Protein AF-A0A7C3SE64-F1 (afdb_monomer)

pLDDT: mean 82.68, std 12.57, range [38.0, 97.5]

Mean predicted aligned error: 10.91 Å

Foldseek 3Di:
DDDDDPDDPPPDPVVVVVVVVVVVCVVAVVLVVLVVLLVQLDPDDPDPPDDPVVVVVVVVVVVCCVVCVVVVVVVVVVVVVVSVVSNLSSQLSVLLNLQVVVCVVVVHDDDSVNSNVLSVVLSVVLVVLVVVLVVVLVVLCVVLVVVLVVCVVVVNPVVSVVSNVVSVVVSVVVVVVSVVVSVVVSSVSRD

Solvent-accessible surface area (backbone atoms only — not comparable to full-atom values): 10552 Å² total; per-residue (Å²): 134,88,80,80,79,77,81,74,78,79,73,77,60,60,68,58,53,52,52,51,52,52,48,52,42,68,75,36,63,63,46,52,54,22,51,50,34,29,53,64,36,50,85,73,87,79,80,81,78,88,56,90,68,50,70,67,54,47,54,57,51,48,53,48,44,72,75,35,48,68,59,52,51,52,51,52,50,51,53,48,52,50,49,53,52,34,33,54,45,9,49,25,13,46,42,16,39,56,43,43,52,58,35,52,75,65,76,40,90,79,50,68,67,57,22,48,55,51,4,60,70,43,34,62,59,53,50,51,51,54,50,51,52,49,51,51,52,49,50,52,52,51,63,54,42,47,62,26,52,54,30,43,77,72,68,39,54,70,61,17,51,54,49,42,53,51,38,49,67,53,46,54,61,52,51,51,52,50,51,52,49,51,57,54,50,54,52,67,74,60,1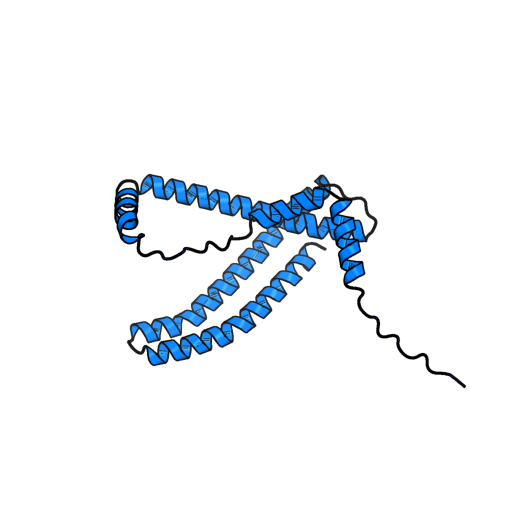10

Structure (mmCIF, N/CA/C/O backbone):
data_AF-A0A7C3SE64-F1
#
_entry.id   AF-A0A7C3SE64-F1
#
loop_
_atom_site.group_PDB
_atom_site.id
_atom_site.type_symbol
_atom_site.label_atom_id
_atom_site.label_alt_id
_atom_site.label_comp_id
_atom_site.label_asym_id
_atom_site.label_entity_id
_atom_site.label_seq_id
_atom_site.pdbx_PDB_ins_code
_atom_site.Cartn_x
_atom_site.Cartn_y
_atom_site.Cartn_z
_atom_site.occupancy
_atom_site.B_iso_or_equiv
_atom_site.auth_seq_id
_atom_site.auth_comp_id
_atom_site.auth_asym_id
_atom_site.auth_atom_id
_atom_site.pdbx_PDB_model_num
ATOM 1 N N . MET A 1 1 ? -61.628 4.085 5.005 1.00 38.00 1 MET A N 1
ATOM 2 C CA . MET A 1 1 ? -60.863 3.600 3.836 1.00 38.00 1 MET A CA 1
ATOM 3 C C . MET A 1 1 ? -59.482 4.222 3.916 1.00 38.00 1 MET A C 1
ATOM 5 O O . MET A 1 1 ? -59.392 5.395 4.241 1.00 38.00 1 MET A O 1
ATOM 9 N N . ASN A 1 2 ? -58.455 3.390 3.762 1.00 42.03 2 ASN A N 1
ATOM 10 C CA . ASN A 1 2 ? -57.056 3.658 4.095 1.00 42.03 2 ASN A CA 1
ATOM 11 C C . ASN A 1 2 ? -56.450 4.819 3.300 1.00 42.03 2 ASN A C 1
ATOM 13 O O . ASN A 1 2 ? -56.406 4.756 2.073 1.00 42.03 2 ASN A O 1
ATOM 17 N N . GLU A 1 3 ? -55.891 5.803 4.003 1.00 45.47 3 GLU A N 1
ATOM 18 C CA . GLU A 1 3 ? -54.911 6.718 3.423 1.00 45.47 3 GLU A CA 1
ATOM 19 C C . GLU A 1 3 ? -53.526 6.066 3.481 1.00 45.47 3 GLU A C 1
ATOM 21 O O . GLU A 1 3 ? -53.039 5.617 4.521 1.00 45.47 3 GLU A O 1
ATOM 26 N N . THR A 1 4 ? -52.923 5.947 2.308 1.00 58.62 4 THR A N 1
ATOM 27 C CA . THR A 1 4 ? -51.600 5.384 2.070 1.00 58.62 4 THR A CA 1
ATOM 28 C C . THR A 1 4 ? -50.527 6.314 2.629 1.00 58.62 4 THR A C 1
ATOM 30 O O . THR A 1 4 ? -50.328 7.412 2.114 1.00 58.62 4 THR A O 1
ATOM 33 N N . ASN A 1 5 ? -49.822 5.851 3.662 1.00 50.44 5 ASN A N 1
ATOM 34 C CA . ASN A 1 5 ? -48.638 6.496 4.226 1.00 50.44 5 ASN A CA 1
ATOM 35 C C . ASN A 1 5 ? -47.534 6.607 3.149 1.00 50.44 5 ASN A C 1
ATOM 37 O O . ASN A 1 5 ? -47.050 5.568 2.683 1.00 50.44 5 ASN A O 1
ATOM 41 N N . PRO A 1 6 ? -47.140 7.819 2.714 1.00 52.00 6 PRO A N 1
ATOM 42 C CA . PRO A 1 6 ? -46.098 7.980 1.715 1.00 52.00 6 PRO A CA 1
ATOM 43 C C . PRO A 1 6 ? -44.744 7.652 2.346 1.00 52.00 6 PRO A C 1
ATOM 45 O O . PRO A 1 6 ? -44.339 8.224 3.356 1.00 52.00 6 PRO A O 1
ATOM 48 N N . SER A 1 7 ? -44.031 6.708 1.734 1.00 55.34 7 SER A N 1
ATOM 49 C CA . SER A 1 7 ? -42.697 6.276 2.136 1.00 55.34 7 SER A CA 1
ATOM 50 C C . SER A 1 7 ? -41.740 7.468 2.253 1.00 55.34 7 SER A C 1
ATOM 52 O O . SER A 1 7 ? -41.262 7.998 1.247 1.00 55.34 7 SER A O 1
ATOM 54 N N . THR A 1 8 ? -41.427 7.876 3.481 1.00 55.47 8 THR A N 1
ATOM 55 C CA . THR A 1 8 ? -40.365 8.842 3.765 1.00 55.47 8 THR A CA 1
ATOM 56 C C . THR A 1 8 ? -39.048 8.281 3.242 1.00 55.47 8 THR A C 1
ATOM 58 O O . THR A 1 8 ? -38.542 7.275 3.749 1.00 55.47 8 THR A O 1
ATOM 61 N N . LYS A 1 9 ? -38.499 8.924 2.210 1.00 56.19 9 LYS A N 1
ATOM 62 C CA . LYS A 1 9 ? -37.154 8.675 1.692 1.00 56.19 9 LYS A CA 1
ATOM 63 C C . LYS A 1 9 ? -36.185 8.849 2.863 1.00 56.19 9 LYS A C 1
ATOM 65 O O . LYS A 1 9 ? -35.996 9.957 3.351 1.00 56.19 9 LYS A O 1
ATOM 70 N N . LYS A 1 10 ? -35.650 7.741 3.378 1.00 64.56 10 LYS A N 1
ATOM 71 C CA . LYS A 1 10 ? -34.721 7.737 4.512 1.00 64.56 10 LYS A CA 1
ATOM 72 C C . LYS A 1 10 ? -33.389 8.293 4.014 1.00 64.56 10 LYS A C 1
ATOM 74 O O . LYS A 1 10 ? -32.532 7.543 3.554 1.00 64.56 10 LYS A O 1
ATOM 79 N N . GLU A 1 11 ? -33.267 9.614 3.995 1.00 74.75 11 GLU A N 1
ATOM 80 C CA . GLU A 1 11 ? -32.014 10.281 3.668 1.00 74.75 11 GLU A CA 1
ATOM 81 C C . GLU A 1 11 ? -30.980 9.837 4.696 1.00 74.75 11 GLU A C 1
ATOM 83 O O . GLU A 1 11 ? -31.194 9.948 5.902 1.00 74.75 11 GLU A O 1
ATOM 88 N N . VAL A 1 12 ? -29.896 9.226 4.222 1.00 73.50 12 VAL A N 1
ATOM 89 C CA . VAL A 1 12 ? -28.809 8.791 5.095 1.00 73.50 12 VAL A CA 1
ATOM 90 C C . VAL A 1 12 ? -28.188 10.063 5.674 1.00 73.50 12 VAL A C 1
ATOM 92 O O . VAL A 1 12 ? -27.669 10.870 4.899 1.00 73.50 12 VAL A O 1
ATOM 95 N N . PRO A 1 13 ? -28.232 10.294 6.999 1.00 85.69 13 PRO A N 1
ATOM 96 C CA . PRO A 1 13 ? -27.770 11.551 7.566 1.00 85.69 13 PRO A CA 1
ATOM 97 C C . PRO A 1 13 ? -26.238 11.542 7.651 1.00 85.69 13 PRO A C 1
ATOM 99 O O . PRO A 1 13 ? -25.640 11.293 8.697 1.00 85.69 13 PRO A O 1
ATOM 102 N N . PHE A 1 14 ? -25.577 11.795 6.519 1.00 85.75 14 PHE A N 1
ATOM 103 C CA . PHE A 1 14 ? -24.117 11.742 6.393 1.00 85.75 14 PHE A CA 1
ATOM 104 C C . PHE A 1 14 ? -23.411 12.641 7.414 1.00 85.75 14 PHE A C 1
ATOM 106 O O . PHE A 1 14 ? -22.432 12.222 8.031 1.00 85.75 14 PHE A O 1
ATOM 113 N N . ILE A 1 15 ? -23.942 13.849 7.637 1.00 88.94 15 ILE A N 1
ATOM 114 C CA . ILE A 1 15 ? -23.403 14.809 8.607 1.00 88.94 15 ILE A CA 1
ATOM 115 C C . ILE A 1 15 ? -23.468 14.242 10.031 1.00 88.94 15 ILE A C 1
ATOM 117 O O . ILE A 1 15 ? -22.519 14.393 10.800 1.00 88.94 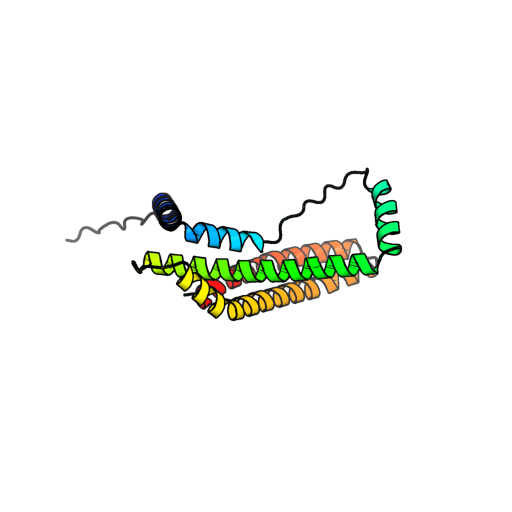15 ILE A O 1
ATOM 121 N N . GLU A 1 16 ? -24.553 13.555 10.389 1.00 87.62 16 GLU A N 1
ATOM 122 C CA . GLU A 1 16 ? -24.708 12.960 11.719 1.00 87.62 16 GLU A CA 1
ATOM 123 C C . GLU A 1 16 ? -23.751 11.788 11.925 1.00 87.62 16 GLU A C 1
ATOM 125 O O . GLU A 1 16 ? -23.137 11.676 12.987 1.00 87.62 16 GLU A O 1
ATOM 130 N N . ILE A 1 17 ? -23.561 10.954 10.899 1.00 85.19 17 ILE A N 1
ATOM 131 C CA . ILE A 1 17 ? -22.596 9.848 10.927 1.00 85.19 17 ILE A CA 1
ATOM 132 C C . ILE A 1 17 ? -21.177 10.395 11.110 1.00 85.19 17 ILE A C 1
ATOM 134 O O . ILE A 1 17 ? -20.440 9.902 11.963 1.00 85.19 17 ILE A O 1
ATOM 138 N N . LEU A 1 18 ? -20.808 11.446 10.372 1.00 86.62 18 LEU A N 1
ATOM 139 C CA . LEU A 1 18 ? -19.512 12.122 10.494 1.00 86.62 18 LEU A CA 1
ATOM 140 C C . LEU A 1 18 ? -19.311 12.728 11.884 1.00 86.62 18 LEU A C 1
ATOM 142 O O . LEU A 1 18 ? -18.274 12.504 12.510 1.00 86.62 18 LEU A O 1
ATOM 146 N N . LYS A 1 19 ? -20.311 13.449 12.398 1.00 90.12 19 LYS A N 1
ATOM 147 C CA . LYS A 1 19 ? -20.268 14.043 13.739 1.00 90.12 19 LYS A CA 1
ATOM 148 C C . LYS A 1 19 ? -20.106 12.966 14.811 1.00 90.12 19 LYS A C 1
ATOM 150 O O . LYS A 1 19 ? -19.278 13.113 15.709 1.00 90.12 19 LYS A O 1
ATOM 155 N N . ARG A 1 20 ? -20.842 11.858 14.690 1.00 85.62 20 ARG A N 1
ATOM 156 C CA . ARG A 1 20 ? -20.765 10.721 15.613 1.00 85.62 20 ARG A CA 1
ATOM 157 C C . ARG A 1 20 ? -19.416 10.009 15.527 1.00 85.62 20 ARG A C 1
ATOM 159 O O . ARG A 1 20 ? -18.832 9.710 16.563 1.00 85.62 20 ARG A O 1
ATOM 166 N N . ALA A 1 21 ? -18.889 9.790 14.324 1.00 85.31 21 ALA A N 1
ATOM 167 C CA . ALA A 1 21 ? -17.568 9.201 14.123 1.00 85.31 21 ALA A CA 1
ATOM 168 C C . ALA A 1 21 ? -16.465 10.078 14.737 1.00 85.31 21 ALA A C 1
ATOM 170 O O . ALA A 1 21 ? -15.638 9.576 15.497 1.00 85.31 21 ALA A O 1
ATOM 171 N N . GLY A 1 22 ? -16.496 11.392 14.491 1.00 87.25 22 GLY A N 1
ATOM 172 C CA . GLY A 1 22 ? -15.558 12.343 15.091 1.00 87.25 22 GLY A CA 1
ATOM 173 C C . GLY A 1 22 ? -15.634 12.353 16.618 1.00 87.25 22 GLY A C 1
ATOM 174 O O . GLY A 1 22 ? -14.607 12.284 17.292 1.00 87.25 22 GLY A O 1
ATOM 175 N N . GLN A 1 23 ? -16.848 12.335 17.173 1.00 90.00 23 GLN A N 1
ATOM 176 C CA . GLN A 1 23 ? -17.062 12.247 18.616 1.00 90.00 23 GLN A CA 1
ATOM 177 C C . GLN A 1 23 ? -16.484 10.952 19.209 1.00 90.00 23 GLN A C 1
ATOM 179 O O . GLN A 1 23 ? -15.823 11.009 20.244 1.00 90.00 23 GLN A O 1
ATOM 184 N N . ILE A 1 24 ? -16.665 9.802 18.549 1.00 85.50 24 ILE A N 1
ATOM 185 C CA . ILE A 1 24 ? -16.107 8.511 18.988 1.00 85.50 24 ILE A CA 1
ATOM 186 C C . ILE A 1 24 ? -14.576 8.560 19.040 1.00 85.50 24 ILE A C 1
ATOM 188 O O . ILE A 1 24 ? -13.988 8.115 20.031 1.00 85.50 24 ILE A O 1
ATOM 192 N N . VAL A 1 25 ? -13.929 9.116 18.009 1.00 86.56 25 VAL A N 1
ATOM 193 C CA . VAL A 1 25 ? -12.462 9.250 17.958 1.00 86.56 25 VAL A CA 1
ATOM 194 C C . VAL A 1 25 ? -11.965 10.183 19.063 1.00 86.56 25 VAL A C 1
ATOM 196 O O . VAL A 1 25 ? -10.992 9.860 19.741 1.00 86.56 25 VAL A O 1
ATOM 199 N N . TRP A 1 26 ? -12.646 11.309 19.295 1.00 86.00 26 TRP A N 1
ATOM 200 C CA . TRP A 1 26 ? -12.237 12.285 20.313 1.00 86.00 26 TRP A CA 1
ATOM 201 C C . TRP A 1 26 ? -12.443 11.773 21.739 1.00 86.00 26 TRP A C 1
ATOM 203 O O . TRP A 1 26 ? -11.613 12.030 22.611 1.00 86.00 26 TRP A O 1
ATOM 213 N N . GLN A 1 27 ? -13.511 11.010 21.979 1.00 88.38 27 GLN A N 1
ATOM 214 C CA . GLN A 1 27 ? -13.749 10.354 23.265 1.00 88.38 27 GLN A CA 1
ATOM 215 C C . GLN A 1 27 ? -12.723 9.243 23.541 1.00 88.38 27 GLN A C 1
ATOM 217 O O . GLN A 1 27 ? -12.329 9.039 24.687 1.00 88.38 27 GLN A O 1
ATOM 222 N N . ASN A 1 28 ? -12.239 8.556 22.501 1.00 84.69 28 ASN A N 1
ATOM 223 C CA . ASN A 1 28 ? -11.323 7.423 22.613 1.00 84.69 28 ASN A CA 1
ATOM 224 C C . ASN A 1 28 ? -9.954 7.750 21.999 1.00 84.69 28 ASN A C 1
ATOM 226 O O . ASN A 1 28 ? -9.609 7.258 20.925 1.00 84.69 28 ASN A O 1
ATOM 230 N N . LYS A 1 29 ? -9.132 8.534 22.715 1.00 85.62 29 LYS A N 1
ATOM 231 C CA . LYS A 1 29 ? -7.805 9.011 22.254 1.00 85.62 29 LYS A CA 1
ATOM 232 C C . LYS A 1 29 ? -6.871 7.908 21.731 1.00 85.62 29 LYS A C 1
ATOM 234 O O . LYS A 1 29 ? -6.003 8.174 20.906 1.00 85.62 29 LYS A O 1
ATOM 239 N N . PHE A 1 30 ? -7.032 6.664 22.184 1.00 83.94 30 PHE A N 1
ATOM 240 C CA . PHE A 1 30 ? -6.238 5.533 21.697 1.00 83.94 30 PHE A CA 1
ATOM 241 C C . PHE A 1 30 ? -6.552 5.145 20.235 1.00 83.94 30 PHE A C 1
ATOM 243 O O . PHE A 1 30 ? -5.696 4.562 19.572 1.00 83.94 30 PHE A O 1
ATOM 250 N N . LEU A 1 31 ? -7.732 5.489 19.700 1.00 83.12 31 LEU A N 1
ATOM 251 C CA . LEU A 1 31 ? -8.075 5.281 18.286 1.00 83.12 31 LEU A CA 1
ATOM 252 C C . LEU A 1 31 ? -7.190 6.120 17.361 1.00 83.12 31 LEU A C 1
ATOM 254 O O . LEU A 1 31 ? -6.824 5.657 16.284 1.00 83.12 31 LEU A O 1
ATOM 258 N N . VAL A 1 32 ? -6.789 7.316 17.805 1.00 85.75 32 VAL A N 1
ATOM 259 C CA . VAL A 1 32 ? -5.860 8.183 17.065 1.00 85.75 32 VAL A CA 1
ATOM 260 C C . VAL A 1 32 ? -4.500 7.503 16.907 1.00 85.75 32 VAL A C 1
ATOM 262 O O . VAL A 1 32 ? -3.936 7.513 15.817 1.00 85.75 32 VAL A O 1
ATOM 265 N N . TRP A 1 33 ? -4.007 6.828 17.951 1.00 83.44 33 TRP A N 1
ATOM 266 C CA . TRP A 1 33 ? -2.768 6.049 17.875 1.00 83.44 33 TRP A CA 1
ATOM 267 C C . TRP A 1 33 ? -2.873 4.879 16.897 1.00 83.44 33 TRP A C 1
ATOM 269 O O . TRP A 1 33 ? -1.940 4.641 16.136 1.00 83.44 33 TRP A O 1
ATOM 279 N N . PHE A 1 34 ? -4.007 4.174 16.860 1.00 83.31 34 PHE A N 1
ATOM 280 C CA . PHE A 1 34 ? -4.215 3.124 15.860 1.00 83.31 34 PHE A CA 1
ATOM 281 C C . PHE A 1 34 ? -4.298 3.674 14.432 1.00 83.31 34 PHE A C 1
ATOM 283 O O . PHE A 1 34 ? -3.760 3.050 13.520 1.00 83.31 34 PHE A O 1
ATOM 290 N N . GLY A 1 35 ? -4.901 4.851 14.239 1.00 83.38 35 GLY A N 1
ATOM 291 C CA . GLY A 1 35 ? -4.908 5.547 12.951 1.00 83.38 35 GLY A CA 1
ATOM 292 C C . GLY A 1 35 ? -3.503 5.961 12.508 1.00 83.38 35 GLY A C 1
ATOM 293 O O . GLY A 1 35 ? -3.128 5.744 11.359 1.00 83.38 35 GLY A O 1
ATOM 294 N N . PHE A 1 36 ? -2.688 6.472 13.433 1.00 85.50 36 PHE A N 1
ATOM 295 C CA . PHE A 1 36 ? -1.287 6.793 13.165 1.00 85.50 36 PHE A CA 1
ATOM 296 C C . PHE A 1 36 ? -0.477 5.547 12.785 1.00 85.50 36 PHE A C 1
ATOM 298 O O . PHE A 1 36 ? 0.206 5.546 11.766 1.00 85.50 36 PHE A O 1
ATOM 305 N N . LEU A 1 37 ? -0.611 4.454 13.544 1.00 83.19 37 LEU A N 1
ATOM 306 C CA . LEU A 1 37 ? 0.042 3.179 13.230 1.00 83.19 37 LEU A CA 1
ATOM 307 C C . LEU A 1 37 ? -0.369 2.652 11.851 1.00 83.19 37 LEU A C 1
ATOM 309 O O . LEU A 1 37 ? 0.484 2.199 11.093 1.00 83.19 37 LEU A O 1
ATOM 313 N N . MET A 1 38 ? -1.656 2.753 11.505 1.00 81.50 38 MET A N 1
ATOM 314 C CA . MET A 1 38 ? -2.158 2.400 10.178 1.00 81.50 38 MET A CA 1
ATOM 315 C C . MET A 1 38 ? -1.485 3.240 9.081 1.00 81.50 38 MET A C 1
ATOM 317 O O . MET A 1 38 ? -1.072 2.685 8.062 1.00 81.50 38 MET A O 1
ATOM 321 N N . ALA A 1 39 ? -1.321 4.546 9.296 1.00 83.88 39 ALA A N 1
ATOM 322 C CA . ALA A 1 39 ? -0.706 5.445 8.322 1.00 83.88 39 ALA A CA 1
ATOM 323 C C . ALA A 1 39 ? 0.784 5.146 8.071 1.00 83.88 39 ALA A C 1
ATOM 325 O O . ALA A 1 39 ? 1.241 5.281 6.940 1.00 83.88 39 ALA A O 1
ATOM 326 N N . LEU A 1 40 ? 1.531 4.683 9.082 1.00 81.31 40 LEU A N 1
ATOM 327 C CA . LEU A 1 40 ? 2.972 4.402 8.964 1.00 81.31 40 LEU A CA 1
ATOM 328 C C . LEU A 1 40 ? 3.324 3.276 7.984 1.00 81.31 40 LEU A C 1
ATOM 330 O O . LEU A 1 40 ? 4.426 3.261 7.445 1.00 81.31 40 LEU A O 1
ATOM 334 N N . GLY A 1 41 ? 2.419 2.322 7.772 1.00 70.00 41 GLY A N 1
ATOM 335 C CA . GLY A 1 41 ? 2.620 1.240 6.802 1.00 70.00 41 GLY A CA 1
ATOM 336 C C . GLY A 1 41 ? 2.054 1.543 5.418 1.00 70.00 41 GLY A C 1
ATOM 337 O O . GLY A 1 41 ? 2.102 0.671 4.554 1.00 70.00 41 GLY A O 1
ATOM 338 N N . SER A 1 42 ? 1.498 2.741 5.200 1.00 73.31 42 SER A N 1
ATOM 339 C CA . SER A 1 42 ? 1.061 3.154 3.870 1.00 73.31 42 SER A CA 1
ATOM 340 C C . SER A 1 42 ? 2.292 3.501 3.032 1.00 73.31 42 SER A C 1
ATOM 342 O O . SER A 1 42 ? 3.069 4.366 3.443 1.00 73.31 42 SER A O 1
ATOM 344 N N . PRO A 1 43 ? 2.482 2.885 1.854 1.00 60.34 43 PRO A N 1
ATOM 345 C CA . PRO A 1 43 ? 3.546 3.290 0.952 1.00 60.34 43 PRO A CA 1
ATOM 346 C C . PRO A 1 43 ? 3.291 4.740 0.527 1.00 60.34 43 PRO A C 1
ATOM 348 O O . PRO A 1 43 ? 2.303 5.045 -0.139 1.00 60.34 43 PRO A O 1
ATOM 351 N N . GLY A 1 44 ? 4.141 5.655 0.996 1.00 56.78 44 GLY A N 1
ATOM 352 C CA . GLY A 1 44 ? 4.081 7.062 0.625 1.00 56.78 44 GLY A CA 1
ATOM 353 C C . GLY A 1 44 ? 4.335 7.227 -0.872 1.00 56.78 44 GLY A C 1
ATOM 354 O O . GLY A 1 44 ? 5.213 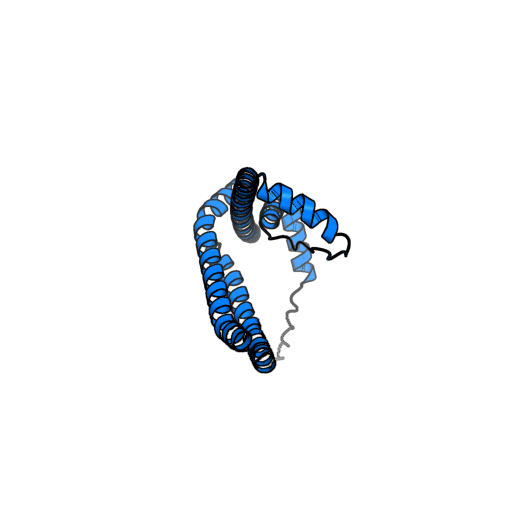6.578 -1.439 1.00 56.78 44 GLY A O 1
ATOM 355 N N . SER A 1 45 ? 3.567 8.100 -1.522 1.00 47.16 45 SER A N 1
ATOM 356 C CA . SER A 1 45 ? 3.820 8.490 -2.909 1.00 47.16 45 SER A CA 1
ATOM 357 C C . SER A 1 45 ? 5.067 9.375 -2.959 1.00 47.16 45 SER A C 1
ATOM 359 O O . SER A 1 45 ? 4.976 10.590 -2.783 1.00 47.16 45 SER A O 1
ATOM 361 N N . PHE A 1 46 ? 6.236 8.779 -3.188 1.00 51.59 46 PHE A N 1
ATOM 362 C CA . PHE A 1 46 ? 7.467 9.527 -3.429 1.00 51.59 46 PHE A CA 1
ATOM 363 C C . PHE A 1 46 ? 7.432 10.110 -4.840 1.00 51.59 46 PHE A C 1
ATOM 365 O O . PHE A 1 46 ? 7.631 9.408 -5.829 1.00 51.59 46 PHE A O 1
ATOM 372 N N . ASN A 1 47 ? 7.142 11.404 -4.932 1.00 51.16 47 ASN A N 1
ATOM 373 C CA . ASN A 1 47 ? 7.191 12.118 -6.196 1.00 51.16 47 ASN A CA 1
ATOM 374 C C . ASN A 1 47 ? 8.654 12.484 -6.484 1.00 51.16 47 ASN A C 1
ATOM 376 O O . ASN A 1 47 ? 9.191 13.430 -5.907 1.00 51.16 47 ASN A O 1
ATOM 380 N N . VAL A 1 48 ? 9.325 11.684 -7.314 1.00 53.06 48 VAL A N 1
ATOM 381 C CA . VAL A 1 48 ? 10.694 11.968 -7.761 1.00 53.06 48 VAL A CA 1
ATOM 382 C C . VAL A 1 48 ? 10.610 13.046 -8.838 1.00 53.06 48 VAL A C 1
ATOM 384 O O . VAL A 1 48 ? 10.299 12.773 -9.997 1.00 53.06 48 VAL A O 1
ATOM 387 N N . SER A 1 49 ? 10.831 14.295 -8.426 1.00 52.56 49 SER A N 1
ATOM 388 C CA . SER A 1 49 ? 10.884 15.441 -9.332 1.00 52.56 49 SER A CA 1
ATOM 389 C C . SER A 1 49 ? 12.115 15.333 -10.230 1.00 52.56 49 SER A C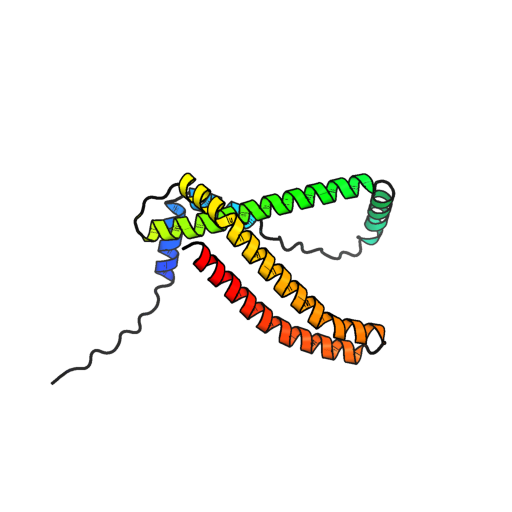 1
ATOM 391 O O . SER A 1 49 ? 13.251 15.356 -9.758 1.00 52.56 49 SER A O 1
ATOM 393 N N . ASN A 1 50 ? 11.882 15.203 -11.533 1.00 53.03 50 ASN A N 1
ATOM 394 C CA . ASN A 1 50 ? 12.925 14.976 -12.524 1.00 53.03 50 ASN A CA 1
ATOM 395 C C . ASN A 1 50 ? 13.560 16.318 -12.947 1.00 53.03 50 ASN A C 1
ATOM 397 O O . ASN A 1 50 ? 13.267 16.851 -14.019 1.00 53.03 50 ASN A O 1
ATOM 401 N N . ASN A 1 51 ? 14.397 16.900 -12.083 1.00 66.88 51 ASN A N 1
ATOM 402 C CA . ASN A 1 51 ? 15.170 18.102 -12.409 1.00 66.88 51 ASN A CA 1
ATOM 403 C C . ASN A 1 51 ? 16.442 17.741 -13.193 1.00 66.88 51 ASN A C 1
ATOM 405 O O . ASN A 1 51 ? 17.142 16.783 -12.879 1.00 66.88 51 ASN A O 1
ATOM 409 N N . LYS A 1 52 ? 16.786 18.551 -14.202 1.00 59.31 52 LYS A N 1
ATOM 410 C CA . LYS A 1 52 ? 17.939 18.344 -15.109 1.00 59.31 52 LYS A CA 1
ATOM 411 C C . LYS A 1 52 ? 19.320 18.406 -14.425 1.00 59.31 52 LYS A C 1
ATOM 413 O O . LYS A 1 52 ? 20.331 18.146 -15.069 1.00 59.31 52 LYS A O 1
ATOM 418 N N . GLU A 1 53 ? 19.363 18.721 -13.135 1.00 58.81 53 GLU A N 1
ATOM 419 C CA . GLU A 1 53 ? 20.572 18.796 -12.304 1.00 58.81 53 GLU A CA 1
ATOM 420 C C . GLU A 1 53 ? 21.057 17.412 -11.816 1.00 58.81 53 GLU A C 1
ATOM 422 O O . GLU A 1 53 ? 22.207 17.247 -11.413 1.00 58.81 53 GLU A O 1
ATOM 427 N N . TRP A 1 54 ? 20.222 16.376 -11.972 1.00 57.53 54 TRP A N 1
ATOM 428 C CA . TRP A 1 54 ? 20.479 15.003 -11.517 1.00 57.53 54 TRP A CA 1
ATOM 429 C C . TRP A 1 54 ? 21.634 14.288 -12.239 1.00 57.53 54 TRP A C 1
ATOM 431 O O . TRP A 1 54 ? 22.171 13.301 -11.742 1.00 57.53 54 TRP A O 1
ATOM 441 N N . ASN A 1 55 ? 22.067 14.781 -13.403 1.00 63.12 55 ASN A N 1
ATOM 442 C CA . ASN A 1 55 ? 23.147 14.146 -14.166 1.00 63.12 55 ASN A CA 1
ATOM 443 C C . ASN A 1 55 ? 24.526 14.270 -13.493 1.00 63.12 55 ASN A C 1
ATOM 445 O O . ASN A 1 55 ? 25.351 13.384 -13.685 1.00 63.12 55 ASN A O 1
ATOM 449 N N . ARG A 1 56 ? 24.771 15.309 -12.680 1.00 61.66 56 ARG A N 1
ATOM 450 C CA . ARG A 1 56 ? 26.029 15.450 -11.917 1.00 61.66 56 ARG A CA 1
ATOM 451 C C . ARG A 1 56 ? 26.026 14.656 -10.607 1.00 61.66 56 ARG A C 1
ATOM 453 O O . ARG A 1 56 ? 27.055 14.106 -10.231 1.00 61.66 56 ARG A O 1
ATOM 460 N N . GLU A 1 57 ? 24.880 14.550 -9.936 1.00 64.25 57 GLU A N 1
ATOM 461 C CA . GLU A 1 57 ? 24.740 13.748 -8.708 1.00 64.25 57 GLU A CA 1
ATOM 462 C C . GLU A 1 57 ? 24.772 12.239 -8.991 1.00 64.25 57 GLU A C 1
ATOM 464 O O . GLU A 1 57 ? 25.296 11.465 -8.189 1.00 64.25 57 GLU A O 1
ATOM 469 N N . ASN A 1 58 ? 24.293 11.816 -10.165 1.00 70.44 58 ASN A N 1
ATOM 470 C CA . ASN A 1 58 ? 24.293 10.413 -10.573 1.00 70.44 58 ASN A CA 1
ATOM 471 C C . ASN A 1 58 ? 25.698 9.803 -10.683 1.00 70.44 58 ASN A C 1
ATOM 473 O O . ASN A 1 58 ? 25.849 8.622 -10.387 1.00 70.44 58 ASN A O 1
ATOM 477 N N . GLU A 1 59 ? 26.726 10.564 -11.068 1.00 76.62 59 GLU A N 1
ATOM 478 C CA . GLU A 1 59 ? 28.100 10.038 -11.134 1.00 76.62 59 GLU A CA 1
ATOM 479 C C . GLU A 1 59 ? 28.692 9.808 -9.737 1.00 76.62 59 GLU A C 1
ATOM 481 O O . GLU A 1 59 ? 29.323 8.782 -9.492 1.00 76.62 59 GLU A O 1
ATOM 486 N N . VAL A 1 60 ? 28.418 10.704 -8.783 1.00 77.38 60 VAL A N 1
ATOM 487 C CA . VAL A 1 60 ? 28.867 10.562 -7.387 1.00 77.38 60 VAL A CA 1
ATOM 488 C C . VAL A 1 60 ? 28.144 9.401 -6.699 1.00 77.38 60 VAL A C 1
ATOM 490 O O . VAL A 1 60 ? 28.780 8.597 -6.020 1.00 77.38 60 VAL A O 1
ATOM 493 N N . ILE A 1 61 ? 26.830 9.266 -6.914 1.00 77.19 61 ILE A N 1
ATOM 494 C CA . ILE A 1 61 ? 26.026 8.167 -6.361 1.00 77.19 61 ILE A CA 1
ATOM 495 C C . ILE A 1 61 ? 26.438 6.826 -6.978 1.00 77.19 61 ILE A C 1
ATOM 497 O O . ILE A 1 61 ? 26.597 5.852 -6.244 1.00 77.19 61 ILE A O 1
ATOM 501 N N . ARG A 1 62 ? 26.667 6.760 -8.297 1.00 79.06 62 ARG A N 1
ATOM 502 C CA . ARG A 1 62 ? 27.151 5.539 -8.965 1.00 79.06 62 ARG A CA 1
ATOM 503 C C . ARG A 1 62 ? 28.517 5.118 -8.447 1.00 79.06 62 ARG A C 1
ATOM 505 O O . ARG A 1 62 ? 28.652 3.986 -7.997 1.00 79.06 62 ARG A O 1
ATOM 512 N N . ASN A 1 63 ? 29.478 6.039 -8.397 1.00 83.38 63 ASN A N 1
ATOM 513 C CA . ASN A 1 63 ? 30.813 5.748 -7.877 1.00 83.38 63 ASN A CA 1
ATOM 514 C C . ASN A 1 63 ? 30.760 5.306 -6.405 1.00 83.38 63 ASN A C 1
ATOM 516 O O . ASN A 1 63 ? 31.499 4.410 -6.004 1.00 83.38 63 ASN A O 1
ATOM 520 N N . PHE A 1 64 ? 29.860 5.874 -5.595 1.00 81.25 64 PHE A N 1
ATOM 521 C CA . PHE A 1 64 ? 29.676 5.468 -4.201 1.00 81.25 64 PHE A CA 1
ATOM 522 C C . PHE A 1 64 ? 29.051 4.070 -4.064 1.00 81.25 64 PHE A C 1
ATOM 524 O O . PHE A 1 64 ? 29.516 3.285 -3.237 1.00 81.25 64 PHE A O 1
ATOM 531 N N . ILE A 1 65 ? 28.047 3.735 -4.885 1.00 83.38 65 ILE A N 1
ATOM 532 C CA . ILE A 1 65 ? 27.411 2.406 -4.926 1.00 83.38 65 ILE A CA 1
ATOM 533 C C . ILE A 1 65 ? 28.403 1.342 -5.399 1.00 83.38 65 ILE A C 1
ATOM 535 O O . ILE A 1 65 ? 28.478 0.274 -4.796 1.00 83.38 65 ILE A O 1
ATOM 539 N N . GLU A 1 66 ? 29.177 1.634 -6.444 1.00 84.56 66 GLU A N 1
ATOM 540 C CA . GLU A 1 66 ? 30.190 0.719 -6.977 1.00 84.56 66 GLU A CA 1
ATOM 541 C C . GLU A 1 66 ? 31.322 0.489 -5.970 1.00 84.56 66 GLU A C 1
ATOM 543 O O . GLU A 1 66 ? 31.746 -0.647 -5.764 1.00 84.56 66 GLU A O 1
ATOM 548 N N . THR A 1 67 ? 31.757 1.543 -5.273 1.00 89.12 67 THR A N 1
ATOM 549 C CA . THR A 1 67 ? 32.822 1.448 -4.262 1.00 89.12 67 THR A CA 1
ATOM 550 C C . THR A 1 67 ? 32.348 0.758 -2.975 1.00 89.12 67 THR A C 1
ATOM 552 O O . THR A 1 67 ? 33.121 0.042 -2.343 1.00 89.12 67 THR A O 1
ATOM 555 N N . HIS A 1 68 ? 31.084 0.939 -2.574 1.00 88.62 68 HIS A N 1
ATOM 556 C CA . HIS A 1 68 ? 30.551 0.468 -1.287 1.00 88.62 68 HIS A CA 1
ATOM 557 C C . HIS A 1 68 ? 29.302 -0.408 -1.437 1.00 88.62 68 HIS A C 1
ATOM 559 O O . HIS A 1 68 ? 28.326 -0.262 -0.691 1.00 88.62 68 HIS A O 1
ATOM 565 N N . TRP A 1 69 ? 29.331 -1.358 -2.370 1.00 86.75 69 TRP A N 1
ATOM 566 C CA . TRP A 1 69 ? 28.176 -2.215 -2.647 1.00 86.75 69 TRP A CA 1
ATOM 567 C C . TRP A 1 69 ? 27.690 -2.983 -1.398 1.00 86.75 69 TRP A C 1
ATOM 569 O O . TRP A 1 69 ? 26.486 -3.167 -1.211 1.00 86.75 69 TRP A O 1
ATOM 579 N N . GLN A 1 70 ? 28.602 -3.359 -0.484 1.00 90.12 70 GLN A N 1
ATOM 580 C CA . GLN A 1 70 ? 28.236 -4.014 0.777 1.00 90.12 70 GLN A CA 1
ATOM 581 C C . GLN A 1 70 ? 27.428 -3.097 1.705 1.00 90.12 70 GLN A C 1
ATOM 583 O O . GLN A 1 70 ? 26.448 -3.545 2.298 1.00 90.12 70 GLN A O 1
ATOM 588 N N . LEU A 1 71 ? 27.801 -1.816 1.833 1.00 87.94 71 LEU A N 1
ATOM 589 C CA . LEU A 1 71 ? 27.045 -0.861 2.653 1.00 87.94 71 LEU A CA 1
ATOM 590 C C . LEU A 1 71 ? 25.675 -0.591 2.036 1.00 87.94 71 LEU A C 1
ATOM 592 O O . LEU A 1 71 ? 24.684 -0.530 2.761 1.00 87.94 71 LEU A O 1
ATOM 596 N N . PHE A 1 72 ? 25.602 -0.502 0.707 1.00 85.69 72 PHE A N 1
ATOM 597 C CA . PHE A 1 72 ? 24.336 -0.353 -0.002 1.00 85.69 72 PHE A CA 1
ATOM 598 C C . PHE A 1 72 ? 23.386 -1.530 0.272 1.00 85.69 72 PHE A C 1
ATOM 600 O O . PHE A 1 72 ? 22.216 -1.316 0.592 1.00 85.69 72 PHE A O 1
ATOM 607 N N . LEU A 1 73 ? 23.894 -2.768 0.245 1.00 89.81 73 LEU A N 1
ATOM 608 C CA . LEU A 1 73 ? 23.118 -3.950 0.624 1.00 89.81 73 LEU A CA 1
ATOM 609 C C . LEU A 1 73 ? 22.675 -3.939 2.092 1.00 89.81 73 LEU A C 1
ATOM 611 O O . LEU A 1 73 ? 21.551 -4.327 2.399 1.00 89.81 73 LEU A O 1
ATOM 615 N N . ILE A 1 74 ? 23.525 -3.500 3.017 1.00 93.25 74 ILE A N 1
ATOM 616 C CA . ILE A 1 74 ? 23.136 -3.401 4.430 1.00 93.25 74 ILE A CA 1
ATOM 617 C C . ILE A 1 74 ? 22.017 -2.369 4.591 1.00 93.25 74 ILE A C 1
ATOM 619 O O . ILE A 1 74 ? 21.016 -2.647 5.250 1.00 93.25 74 ILE A O 1
ATOM 623 N N . VAL A 1 75 ? 22.140 -1.207 3.947 1.00 89.75 75 VAL A N 1
ATOM 624 C CA . VAL A 1 75 ? 21.118 -0.156 3.986 1.00 89.75 75 VAL A CA 1
ATOM 625 C C . VAL A 1 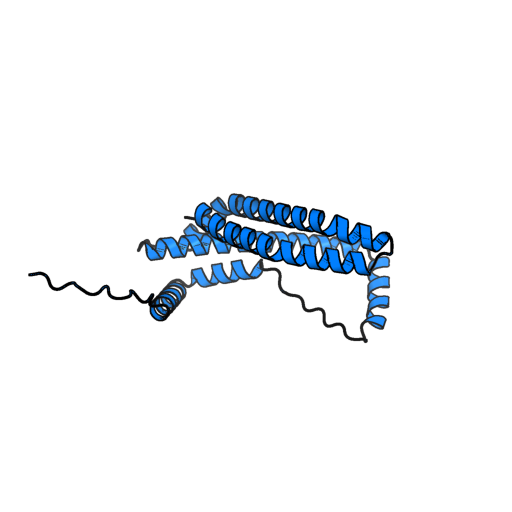75 ? 19.803 -0.661 3.400 1.00 89.75 75 VAL A C 1
ATOM 627 O O . VAL A 1 75 ? 18.779 -0.532 4.067 1.00 89.75 75 VAL A O 1
ATOM 630 N N . ILE A 1 76 ? 19.809 -1.291 2.217 1.00 89.94 76 ILE A N 1
ATOM 631 C CA . ILE A 1 76 ? 18.576 -1.815 1.605 1.00 89.94 76 ILE A CA 1
ATOM 632 C C . ILE A 1 76 ? 17.926 -2.872 2.502 1.00 89.94 76 ILE A C 1
ATOM 634 O O . ILE A 1 76 ? 16.710 -2.864 2.683 1.00 89.94 76 ILE A O 1
ATOM 638 N N . PHE A 1 77 ? 18.727 -3.739 3.126 1.00 92.94 77 PHE A N 1
ATOM 639 C CA . PHE A 1 77 ? 18.241 -4.784 4.020 1.00 92.94 77 PHE A CA 1
ATOM 640 C C . PHE A 1 77 ? 17.615 -4.211 5.298 1.00 92.94 77 PHE A C 1
ATOM 642 O O . PHE A 1 77 ? 16.535 -4.644 5.711 1.00 92.94 77 PHE A O 1
ATOM 649 N N . VAL A 1 78 ? 18.245 -3.200 5.904 1.00 92.94 78 VAL A N 1
ATOM 650 C CA . VAL A 1 78 ? 17.706 -2.482 7.069 1.00 92.94 78 VAL A CA 1
ATOM 651 C C . VAL A 1 78 ? 16.398 -1.778 6.708 1.00 92.94 78 VAL A C 1
ATOM 653 O O . VAL A 1 78 ? 15.415 -1.901 7.437 1.00 92.94 78 VAL A O 1
ATOM 656 N N . LEU A 1 79 ? 16.353 -1.090 5.567 1.00 89.50 79 LEU A N 1
ATOM 657 C CA . LEU A 1 79 ? 15.181 -0.338 5.107 1.00 89.50 79 LEU A CA 1
ATOM 658 C C . LEU A 1 79 ? 14.005 -1.264 4.765 1.00 89.50 79 LEU A C 1
ATOM 660 O O . LEU A 1 79 ? 12.853 -0.959 5.082 1.00 89.50 79 LEU A O 1
ATOM 664 N N . LEU A 1 80 ? 14.296 -2.428 4.182 1.00 89.19 80 LEU A N 1
ATOM 665 C CA . LEU A 1 80 ? 13.318 -3.471 3.882 1.00 89.19 80 LEU A CA 1
ATOM 666 C C . LEU A 1 80 ? 12.783 -4.116 5.166 1.00 89.19 80 LEU A C 1
ATOM 668 O O . LEU A 1 80 ? 11.571 -4.259 5.322 1.00 89.19 80 LEU A O 1
ATOM 672 N N . THR A 1 81 ? 13.661 -4.429 6.123 1.00 90.62 81 THR A N 1
ATOM 673 C CA . THR A 1 81 ? 13.269 -4.950 7.443 1.00 90.62 81 THR A CA 1
ATOM 674 C C . THR A 1 81 ? 12.376 -3.955 8.181 1.00 90.62 81 THR A C 1
ATOM 676 O O . THR A 1 81 ? 11.322 -4.328 8.701 1.00 90.62 81 THR A O 1
ATOM 679 N N . LEU A 1 82 ? 12.753 -2.674 8.179 1.00 89.19 82 LEU A N 1
ATOM 680 C CA . LEU A 1 82 ? 11.963 -1.607 8.782 1.00 89.19 82 LEU A CA 1
ATOM 681 C C . LEU A 1 82 ? 10.608 -1.451 8.082 1.00 89.19 82 LEU A C 1
ATOM 683 O O . LEU A 1 82 ? 9.589 -1.350 8.759 1.00 89.19 82 LEU A O 1
ATOM 687 N N . SER A 1 83 ? 10.571 -1.503 6.749 1.00 83.75 83 SER A N 1
ATOM 688 C CA . SER A 1 83 ? 9.323 -1.425 5.977 1.00 83.75 83 SER A CA 1
ATOM 689 C C . SER A 1 83 ? 8.371 -2.567 6.316 1.00 83.75 83 SER A C 1
ATOM 691 O O . SER A 1 83 ? 7.193 -2.327 6.568 1.00 83.75 83 SER A O 1
ATOM 693 N N . ILE A 1 84 ? 8.875 -3.801 6.393 1.00 86.06 84 ILE A N 1
ATOM 694 C CA . ILE A 1 84 ? 8.076 -4.965 6.797 1.00 86.06 84 ILE A CA 1
ATOM 695 C C . ILE A 1 84 ? 7.548 -4.779 8.222 1.00 86.06 84 ILE A C 1
ATOM 697 O O . ILE A 1 84 ? 6.369 -5.024 8.481 1.00 86.06 84 ILE A O 1
ATOM 701 N N . PHE A 1 85 ? 8.391 -4.311 9.143 1.00 87.19 85 PHE A N 1
ATOM 702 C CA . PHE A 1 85 ? 7.996 -4.063 10.527 1.00 87.19 85 PHE A CA 1
ATOM 703 C C . PHE A 1 85 ? 6.904 -2.985 10.647 1.00 87.19 85 PHE A C 1
ATOM 705 O O . PHE A 1 85 ? 5.906 -3.194 11.339 1.00 87.19 85 PHE A O 1
ATOM 712 N N . LEU A 1 86 ? 7.043 -1.860 9.938 1.00 85.75 86 LEU A N 1
ATOM 713 C CA . LEU A 1 86 ? 6.031 -0.798 9.895 1.00 85.75 86 LEU A CA 1
ATOM 714 C C . LEU A 1 86 ? 4.734 -1.269 9.227 1.00 85.75 86 LEU A C 1
ATOM 716 O O . LEU A 1 86 ? 3.643 -0.964 9.709 1.00 85.75 86 LEU A O 1
ATOM 720 N N . PHE A 1 87 ? 4.834 -2.073 8.169 1.00 83.31 87 PHE A N 1
ATOM 721 C CA . PHE A 1 87 ? 3.684 -2.692 7.516 1.00 83.31 87 PHE A CA 1
ATOM 722 C C . PHE A 1 87 ? 2.905 -3.608 8.475 1.00 83.31 87 PHE A C 1
ATOM 724 O O . PHE A 1 87 ? 1.682 -3.508 8.585 1.00 83.31 87 PHE A O 1
ATOM 731 N N . LEU A 1 88 ? 3.604 -4.445 9.247 1.00 83.81 88 LEU A N 1
ATOM 732 C CA . LEU A 1 88 ? 3.004 -5.289 10.287 1.00 83.81 88 LEU A CA 1
ATOM 733 C C . LEU A 1 88 ? 2.287 -4.455 11.359 1.00 83.81 88 LEU A C 1
ATOM 735 O O . LEU A 1 88 ? 1.170 -4.793 11.758 1.00 83.81 88 LEU A O 1
ATOM 739 N N . LEU A 1 89 ? 2.898 -3.354 11.808 1.00 84.75 89 LEU A N 1
ATOM 740 C CA . LEU A 1 89 ? 2.274 -2.421 12.752 1.00 84.75 89 LEU A CA 1
ATOM 741 C C . LEU A 1 89 ? 1.021 -1.755 12.171 1.00 84.75 89 LEU A C 1
ATOM 743 O O . LEU A 1 89 ? 0.040 -1.578 12.895 1.00 84.75 89 LEU A O 1
ATOM 747 N N . SER A 1 90 ? 1.020 -1.444 10.875 1.00 84.00 90 SER A N 1
ATOM 748 C CA . SER A 1 90 ? -0.139 -0.874 10.187 1.00 84.00 90 SER A CA 1
ATOM 749 C C . SER A 1 90 ? -1.316 -1.841 10.126 1.00 84.00 90 SER A C 1
ATOM 751 O O . SER A 1 90 ? -2.434 -1.460 10.482 1.00 84.00 90 SER A O 1
ATOM 753 N N . LEU A 1 91 ? -1.073 -3.118 9.806 1.00 83.44 91 LEU A N 1
ATOM 754 C CA . LEU A 1 91 ? -2.108 -4.158 9.868 1.00 83.44 91 LEU A CA 1
ATOM 755 C C . LEU A 1 91 ? -2.679 -4.304 11.284 1.00 83.44 91 LEU A C 1
ATOM 757 O O . LEU A 1 91 ? -3.891 -4.443 11.465 1.00 83.44 91 LEU A O 1
ATOM 761 N N . LEU A 1 92 ? -1.812 -4.226 12.296 1.00 85.19 92 LEU A N 1
ATOM 762 C CA . LEU A 1 92 ? -2.207 -4.284 13.699 1.00 85.19 92 LEU A CA 1
ATOM 763 C C . LEU A 1 92 ? -3.109 -3.106 14.087 1.00 85.19 92 LEU A C 1
ATOM 765 O O . LEU A 1 92 ? -4.141 -3.304 14.733 1.00 85.19 92 LEU A O 1
ATOM 769 N N . GLY A 1 93 ? -2.726 -1.895 13.674 1.00 83.75 93 GLY A N 1
ATOM 770 C CA . GLY A 1 93 ? -3.493 -0.671 13.881 1.00 83.75 93 GLY A CA 1
ATOM 771 C C . GLY A 1 93 ? -4.852 -0.734 13.197 1.00 83.75 93 GLY A C 1
ATOM 772 O O . GLY A 1 93 ? -5.867 -0.471 13.836 1.00 83.75 93 GLY A O 1
ATOM 773 N N . LYS A 1 94 ? -4.891 -1.194 11.944 1.00 83.06 94 LYS A N 1
ATOM 774 C CA . LYS A 1 94 ? -6.120 -1.364 11.164 1.00 83.06 94 LYS A CA 1
ATOM 775 C C . LYS A 1 94 ? -7.103 -2.322 11.839 1.00 83.06 94 LYS A C 1
ATOM 777 O O . LYS A 1 94 ? -8.256 -1.954 12.058 1.00 83.06 94 LYS A O 1
ATOM 782 N N . ALA A 1 95 ? -6.654 -3.509 12.253 1.00 84.50 95 ALA A N 1
ATOM 783 C CA . ALA A 1 95 ? -7.528 -4.465 12.940 1.00 84.50 95 ALA A CA 1
ATOM 784 C C . ALA A 1 95 ? -7.962 -3.992 14.334 1.00 84.50 95 ALA A C 1
ATOM 786 O O . ALA A 1 95 ? -9.127 -4.151 14.706 1.00 84.50 95 ALA A O 1
ATOM 787 N N . GLY A 1 96 ? -7.048 -3.383 15.095 1.00 83.31 96 GLY A N 1
ATOM 788 C CA . GLY A 1 96 ? -7.359 -2.795 16.397 1.00 83.31 96 GLY A CA 1
ATOM 789 C C . GLY A 1 96 ? -8.402 -1.681 16.294 1.00 83.31 96 GLY A C 1
ATOM 790 O O . GLY A 1 96 ? -9.331 -1.641 17.102 1.00 83.31 96 GLY A O 1
ATOM 791 N N . LEU A 1 97 ? -8.298 -0.824 15.275 1.00 84.44 97 LEU A N 1
ATOM 792 C CA . LEU A 1 97 ? -9.220 0.280 15.017 1.00 84.44 97 LEU A CA 1
ATOM 793 C C . LEU A 1 97 ? -10.601 -0.227 14.601 1.00 84.44 97 LEU A C 1
ATOM 795 O O . LEU A 1 97 ? -11.584 0.124 15.251 1.00 84.44 97 LEU A O 1
ATOM 799 N N . VAL A 1 98 ? -10.680 -1.097 13.588 1.00 84.00 98 VAL A N 1
ATOM 800 C CA . VAL A 1 98 ? -11.956 -1.658 13.105 1.00 84.00 98 VAL A CA 1
ATOM 801 C C . VAL A 1 98 ? -12.693 -2.372 14.240 1.00 84.00 98 VAL A C 1
ATOM 803 O O . VAL A 1 98 ? -13.876 -2.110 14.474 1.00 84.00 98 VAL A O 1
ATOM 806 N N . ARG A 1 99 ? -11.992 -3.207 15.022 1.00 82.62 99 ARG A N 1
ATOM 807 C CA . ARG A 1 99 ? -12.611 -3.903 16.155 1.00 82.62 99 ARG A CA 1
ATOM 808 C C . ARG A 1 99 ? -13.055 -2.943 17.254 1.00 82.62 99 ARG A C 1
ATOM 810 O O . ARG A 1 99 ? -14.178 -3.068 17.739 1.00 82.62 99 ARG A O 1
ATOM 817 N N . SER A 1 100 ? -12.208 -1.997 17.653 1.00 81.06 100 SER A N 1
ATOM 818 C CA . SER A 1 100 ? -12.537 -1.067 18.741 1.00 81.06 100 SER A CA 1
ATOM 819 C C . SER A 1 100 ? -13.731 -0.185 18.379 1.00 81.06 100 SER A C 1
ATOM 821 O O . SER A 1 100 ? -14.623 -0.011 19.202 1.00 81.06 100 SER A O 1
ATOM 823 N N . VAL A 1 101 ? -13.816 0.286 17.131 1.00 83.25 101 VAL A N 1
ATOM 824 C CA . VAL A 1 101 ? -14.986 1.029 16.637 1.00 83.25 101 VAL A CA 1
ATOM 825 C C . VAL A 1 101 ? -16.241 0.154 16.675 1.00 83.25 101 VAL A C 1
ATOM 827 O O . VAL A 1 101 ? -17.265 0.596 17.189 1.00 83.25 101 VAL A O 1
ATOM 830 N N . SER A 1 102 ? -16.164 -1.105 16.225 1.00 83.69 102 SER A N 1
ATOM 831 C CA . SER A 1 102 ? -17.315 -2.023 16.271 1.00 83.69 102 SER A CA 1
ATOM 832 C C . SER A 1 102 ? -17.831 -2.276 17.694 1.00 83.69 102 SER A C 1
ATOM 834 O O . SER A 1 102 ? -19.036 -2.382 17.901 1.00 83.69 102 SER A O 1
ATOM 836 N N . LEU A 1 103 ? -16.935 -2.332 18.685 1.00 83.75 103 LEU A N 1
ATOM 837 C CA . LEU A 1 103 ? -17.288 -2.560 20.085 1.00 83.75 103 LEU A CA 1
ATOM 838 C C . LEU A 1 103 ? -17.861 -1.301 20.748 1.00 83.75 103 LEU A C 1
ATOM 840 O O . LEU A 1 103 ? -18.839 -1.410 21.484 1.00 83.75 103 LEU A O 1
ATOM 844 N N . VAL A 1 104 ? -17.318 -0.116 20.443 1.00 84.44 104 VAL A N 1
ATOM 845 C CA . VAL A 1 104 ? -17.885 1.166 20.900 1.00 84.44 104 VAL A CA 1
ATOM 846 C C . VAL A 1 104 ? -19.299 1.364 20.349 1.00 84.44 104 VAL A C 1
ATOM 848 O O . VAL A 1 104 ? -20.169 1.847 21.063 1.00 84.44 104 VAL A O 1
ATOM 851 N N . LEU A 1 105 ? -19.564 0.937 19.110 1.00 82.56 105 LEU A N 1
ATOM 852 C CA . LEU A 1 105 ? -20.913 0.956 18.532 1.00 82.56 105 LEU A CA 1
ATOM 853 C C . LEU A 1 105 ? -21.887 -0.023 19.210 1.00 82.56 105 LEU A C 1
ATOM 855 O O . LEU A 1 105 ? -23.093 0.165 19.098 1.00 82.56 105 LEU A O 1
ATOM 859 N N . GLN A 1 106 ? -21.382 -1.048 19.901 1.00 84.50 106 GLN A N 1
ATOM 860 C CA . GLN A 1 106 ? -22.171 -2.012 20.680 1.00 84.50 106 GLN A CA 1
ATOM 861 C C . GLN A 1 106 ? -22.298 -1.614 22.164 1.00 84.50 106 GLN A C 1
ATOM 863 O O . GLN A 1 106 ? -22.615 -2.471 22.988 1.00 84.50 106 GLN A O 1
ATOM 868 N N . ASP A 1 107 ? -21.975 -0.366 22.524 1.00 79.38 107 ASP A N 1
ATOM 869 C CA . ASP A 1 107 ? -21.926 0.136 23.909 1.00 79.38 107 ASP A CA 1
ATOM 870 C C . ASP A 1 107 ? -21.013 -0.684 24.845 1.00 79.38 107 ASP A C 1
ATOM 872 O O . ASP A 1 107 ? -21.122 -0.643 26.074 1.00 79.38 107 ASP A O 1
ATOM 876 N N . LYS A 1 108 ? -20.052 -1.425 24.278 1.00 78.94 108 LYS A N 1
ATOM 877 C CA . LYS A 1 108 ? -19.053 -2.169 25.049 1.00 78.94 108 LYS A CA 1
ATOM 878 C C . LYS A 1 108 ? -17.870 -1.262 25.355 1.00 78.94 108 LYS A C 1
ATOM 880 O O . LYS A 1 108 ? -17.341 -0.581 24.477 1.00 78.94 108 LYS A O 1
ATOM 885 N N . LYS A 1 109 ? -17.407 -1.288 26.609 1.00 74.06 109 LYS A N 1
ATOM 886 C CA . LYS A 1 109 ? -16.147 -0.635 26.988 1.00 74.06 109 LYS A CA 1
ATOM 887 C C . LYS A 1 109 ? -15.004 -1.318 26.249 1.00 74.06 109 LYS A C 1
ATOM 889 O O . LYS A 1 109 ? -14.937 -2.541 26.212 1.00 74.06 109 LYS A O 1
ATOM 894 N N . THR A 1 110 ? -14.113 -0.519 25.679 1.00 73.69 110 THR A N 1
ATOM 895 C CA . THR A 1 110 ? -12.938 -1.016 24.962 1.00 73.69 110 THR A CA 1
ATOM 896 C C . THR A 1 110 ? -11.697 -0.365 25.547 1.00 73.69 110 THR A C 1
ATOM 898 O O . THR A 1 110 ? -11.751 0.753 26.064 1.00 73.69 110 THR A O 1
ATOM 901 N N . SER A 1 111 ? -10.573 -1.070 25.494 1.00 79.50 111 SER A N 1
ATOM 902 C CA . SER A 1 111 ? -9.283 -0.539 25.922 1.00 79.50 111 SER A CA 1
ATOM 903 C C . SER A 1 111 ? -8.221 -0.787 24.860 1.00 79.50 111 SER A C 1
ATOM 905 O O . SER A 1 111 ? -8.309 -1.732 24.072 1.00 79.50 111 SER A O 1
ATOM 907 N N . PHE A 1 112 ? -7.158 0.019 24.886 1.00 77.12 112 PHE A N 1
ATOM 908 C CA . PHE A 1 112 ? -6.005 -0.149 23.998 1.00 77.12 112 PHE A CA 1
ATOM 909 C C . PHE A 1 112 ? -5.438 -1.580 24.031 1.00 77.12 112 PHE A C 1
ATOM 911 O O . PHE A 1 112 ? -5.080 -2.143 22.997 1.00 77.12 112 PHE A O 1
ATOM 918 N N . ARG A 1 113 ? -5.421 -2.209 25.214 1.00 80.44 113 ARG A N 1
ATOM 919 C CA . ARG A 1 113 ? -4.920 -3.577 25.407 1.00 80.44 113 ARG A CA 1
ATOM 920 C C . ARG A 1 113 ? -5.762 -4.617 24.667 1.00 80.44 113 ARG A C 1
ATOM 922 O O . ARG A 1 113 ? -5.207 -5.553 24.091 1.00 80.44 113 ARG A O 1
ATOM 929 N N . GLU A 1 114 ? -7.081 -4.463 24.671 1.00 79.19 114 GLU A N 1
ATOM 930 C CA . GLU A 1 114 ? -7.990 -5.361 23.952 1.00 79.19 114 GLU A CA 1
ATOM 931 C C . GLU A 1 114 ? -7.900 -5.172 22.436 1.00 79.19 114 GLU A C 1
ATOM 933 O O . GLU A 1 114 ? -7.849 -6.164 21.699 1.00 79.19 114 GLU A O 1
ATOM 938 N N . GLY A 1 115 ? -7.780 -3.920 21.979 1.00 78.50 115 GLY A N 1
ATOM 939 C CA . GLY A 1 115 ? -7.510 -3.592 20.578 1.00 78.50 115 GLY A CA 1
ATOM 940 C C . GLY A 1 115 ? -6.205 -4.222 20.085 1.00 78.50 115 GLY A C 1
ATOM 941 O O . GLY A 1 115 ? -6.188 -4.885 19.051 1.00 78.50 115 GLY A O 1
ATOM 942 N N . TRP A 1 116 ? -5.131 -4.132 20.874 1.00 81.44 116 TRP A N 1
ATOM 943 C CA . TRP A 1 116 ? -3.830 -4.728 20.554 1.00 81.44 116 TRP A CA 1
ATOM 944 C C . TRP A 1 116 ? -3.851 -6.264 20.533 1.00 81.44 116 TRP A C 1
ATOM 946 O O . TRP A 1 116 ? -3.292 -6.886 19.627 1.00 81.44 116 TRP A O 1
ATOM 956 N N . LYS A 1 117 ? -4.517 -6.904 21.506 1.00 83.62 117 LYS A N 1
ATOM 957 C CA . LYS A 1 117 ? -4.654 -8.372 21.559 1.00 83.62 117 LYS A CA 1
ATOM 958 C C . LYS A 1 117 ? -5.425 -8.899 20.348 1.00 83.62 117 LYS A C 1
ATOM 960 O O . LYS A 1 117 ? -5.028 -9.903 19.756 1.00 83.62 117 LYS A O 1
ATOM 965 N N . THR A 1 118 ? -6.494 -8.207 19.961 1.00 77.81 118 THR A N 1
ATOM 966 C CA . THR A 1 118 ? -7.303 -8.574 18.792 1.00 77.81 118 THR A CA 1
ATOM 967 C C . THR A 1 118 ? -6.565 -8.298 17.484 1.00 77.81 118 THR A C 1
ATOM 969 O O . THR A 1 118 ? -6.588 -9.137 16.581 1.00 77.81 118 THR A O 1
ATOM 972 N N . GLY A 1 119 ? -5.826 -7.186 17.423 1.00 79.56 119 GLY A N 1
ATOM 973 C CA . GLY A 1 119 ? -4.902 -6.859 16.340 1.00 79.56 119 GLY A CA 1
ATOM 974 C C . GLY A 1 119 ? -3.887 -7.970 16.101 1.00 79.56 119 GLY A C 1
ATOM 975 O O . GLY A 1 119 ? -3.800 -8.487 14.994 1.00 79.56 119 GLY A O 1
ATOM 976 N N . LYS A 1 120 ? -3.194 -8.429 17.152 1.00 84.31 120 LYS A N 1
ATOM 977 C CA . LYS A 1 120 ? -2.227 -9.539 17.056 1.00 84.31 120 LYS A CA 1
ATOM 978 C C . LYS A 1 120 ? -2.854 -10.848 16.593 1.00 84.31 120 LYS A C 1
ATOM 980 O O . LYS A 1 120 ? -2.260 -11.531 15.767 1.00 84.31 120 LYS A O 1
ATOM 985 N N . LYS A 1 121 ? -4.043 -11.194 17.099 1.00 84.94 121 LYS A N 1
ATOM 986 C CA . LYS A 1 121 ? -4.747 -12.421 16.693 1.00 84.94 121 LYS A CA 1
ATOM 987 C C . LYS A 1 121 ? -5.111 -12.399 15.204 1.00 84.94 121 LYS A C 1
ATOM 989 O O . LYS A 1 121 ? -4.989 -13.418 14.535 1.00 84.94 121 LYS A O 1
ATOM 994 N N . SER A 1 122 ? -5.537 -11.242 14.700 1.00 82.25 122 SER A N 1
ATOM 995 C CA . SER A 1 122 ? -5.996 -11.085 13.313 1.00 82.25 122 SER A CA 1
ATOM 996 C C . SER A 1 122 ? -4.856 -10.783 12.339 1.00 82.25 122 SER A C 1
ATOM 998 O O . SER A 1 122 ? -5.013 -11.015 11.144 1.00 82.25 122 SER A O 1
ATOM 1000 N N . LEU A 1 123 ? -3.696 -10.327 12.834 1.00 83.56 123 LEU A N 1
ATOM 1001 C CA . LEU A 1 123 ? -2.545 -9.926 12.021 1.00 83.56 123 LEU A CA 1
ATOM 1002 C C . LEU A 1 123 ? -2.158 -10.989 11.002 1.00 83.56 123 LEU A C 1
ATOM 1004 O O . LEU A 1 123 ? -1.933 -10.661 9.847 1.00 83.56 123 LEU A O 1
ATOM 1008 N N . TRP A 1 124 ? -2.091 -12.257 11.410 1.00 84.44 124 TRP A N 1
ATOM 1009 C CA . TRP A 1 124 ? -1.641 -13.323 10.517 1.00 84.44 124 TRP A CA 1
ATOM 1010 C C . TRP A 1 124 ? -2.635 -13.595 9.386 1.00 84.44 124 TRP A C 1
ATOM 1012 O O . TRP A 1 124 ? -2.236 -13.836 8.249 1.00 84.44 124 TRP A O 1
ATOM 1022 N N . ASN A 1 125 ? -3.931 -13.504 9.683 1.00 85.88 125 ASN A N 1
ATOM 1023 C CA . ASN A 1 125 ? -4.979 -13.680 8.684 1.00 85.88 125 ASN A CA 1
ATOM 1024 C C . ASN A 1 125 ? -5.017 -12.489 7.719 1.00 85.88 125 ASN A C 1
ATOM 1026 O O . ASN A 1 125 ? -5.103 -12.695 6.513 1.00 85.88 125 ASN A O 1
ATOM 1030 N N . LEU A 1 126 ? -4.870 -11.263 8.231 1.00 84.19 126 LEU A N 1
ATOM 1031 C CA . LEU A 1 126 ? -4.779 -10.051 7.411 1.00 84.19 126 LEU A CA 1
ATOM 1032 C C . LEU A 1 126 ? -3.504 -10.023 6.563 1.00 84.19 126 LEU A C 1
ATOM 1034 O O . LEU A 1 126 ? -3.549 -9.640 5.400 1.00 84.19 126 LEU A O 1
ATOM 1038 N N . PHE A 1 127 ? -2.381 -10.487 7.110 1.00 85.56 127 PHE A N 1
ATOM 1039 C CA . PHE A 1 127 ? -1.125 -10.615 6.378 1.00 85.56 127 PHE A CA 1
ATOM 1040 C C . PHE A 1 127 ? -1.255 -11.612 5.225 1.00 85.56 127 PHE A C 1
ATOM 1042 O O . PHE A 1 127 ? -0.904 -11.283 4.097 1.00 85.56 127 PHE A O 1
ATOM 1049 N N . LYS A 1 128 ? -1.821 -12.802 5.472 1.00 88.06 128 LYS A N 1
ATOM 1050 C CA . LYS A 1 128 ? -2.093 -13.797 4.421 1.00 88.06 128 LYS A CA 1
ATOM 1051 C C . LYS A 1 128 ? -3.044 -13.272 3.354 1.00 88.06 128 LYS A C 1
ATOM 1053 O O . LYS A 1 128 ? -2.801 -13.506 2.176 1.00 88.06 128 LYS A O 1
ATOM 1058 N N . LEU A 1 129 ? -4.102 -12.571 3.762 1.00 86.62 129 LEU A N 1
ATOM 1059 C CA . LEU A 1 129 ? -5.045 -11.951 2.838 1.00 86.62 129 LEU A CA 1
ATOM 1060 C C . LEU A 1 129 ? -4.319 -10.932 1.953 1.00 86.62 129 LEU A C 1
ATOM 1062 O O . LEU A 1 129 ? -4.361 -11.041 0.731 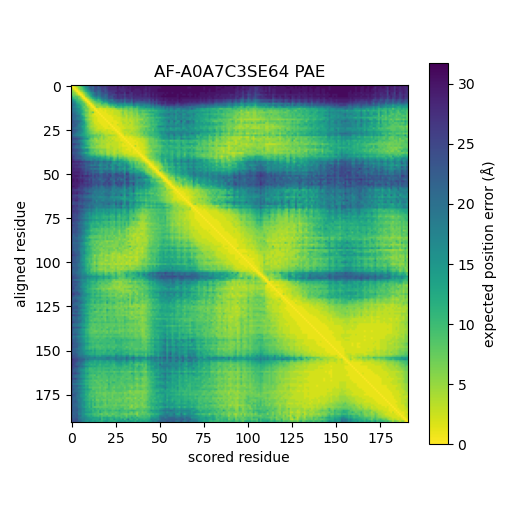1.00 86.62 129 LEU A O 1
ATOM 1066 N N . SER A 1 130 ? -3.577 -10.007 2.564 1.00 84.12 130 SER A N 1
ATOM 1067 C CA . SER A 1 130 ? -2.801 -9.001 1.840 1.00 84.12 130 SER A CA 1
ATOM 1068 C C . SER A 1 130 ? -1.778 -9.633 0.897 1.00 84.12 130 SER A C 1
ATOM 1070 O O . SER A 1 130 ? -1.606 -9.155 -0.221 1.00 84.12 130 SER A O 1
ATOM 1072 N N . LEU A 1 131 ? -1.112 -10.708 1.323 1.00 87.25 131 LEU A N 1
ATOM 1073 C CA . LEU A 1 131 ? -0.147 -11.435 0.506 1.00 87.25 131 LEU A CA 1
ATOM 1074 C C . LEU A 1 131 ? -0.829 -12.128 -0.685 1.00 87.25 131 LEU A C 1
ATOM 1076 O O . LEU A 1 131 ? -0.312 -12.082 -1.797 1.00 87.25 131 LEU A O 1
ATOM 1080 N N . LEU A 1 132 ? -2.008 -12.719 -0.482 1.00 91.31 132 LEU A N 1
ATOM 1081 C CA . LEU A 1 132 ? -2.801 -13.340 -1.545 1.00 91.31 132 LEU A CA 1
ATOM 1082 C C . LEU A 1 132 ? -3.226 -12.311 -2.598 1.00 91.31 132 LEU A C 1
ATOM 1084 O O . LEU A 1 132 ? -3.055 -12.559 -3.790 1.00 91.31 132 LEU A O 1
ATOM 1088 N N . PHE A 1 133 ? -3.717 -11.142 -2.177 1.00 88.56 133 PHE A N 1
ATOM 1089 C CA . PHE A 1 133 ? -4.058 -10.055 -3.100 1.00 88.56 133 PHE A CA 1
ATOM 1090 C C . PHE A 1 133 ? -2.834 -9.504 -3.828 1.00 88.56 133 PHE A C 1
ATOM 1092 O O . PHE A 1 133 ? -2.913 -9.241 -5.027 1.00 88.56 133 PHE A O 1
ATOM 1099 N N . PHE A 1 134 ? -1.699 -9.378 -3.137 1.00 87.75 134 PHE A N 1
ATOM 1100 C CA . PHE A 1 134 ? -0.437 -8.984 -3.758 1.00 87.75 134 PHE A CA 1
ATOM 1101 C C . PHE A 1 134 ? -0.050 -9.951 -4.884 1.00 87.75 134 PHE A C 1
ATOM 1103 O O . PHE A 1 134 ? 0.196 -9.512 -6.005 1.00 87.75 134 PHE A O 1
ATOM 1110 N N . PHE A 1 135 ? -0.079 -11.262 -4.626 1.00 91.75 135 PHE A N 1
ATOM 1111 C CA . PHE A 1 135 ? 0.203 -12.265 -5.654 1.00 91.75 135 PHE A CA 1
ATOM 1112 C C . PHE A 1 135 ? -0.830 -12.266 -6.781 1.00 91.75 135 PHE A C 1
ATOM 1114 O O . PHE A 1 135 ? -0.448 -12.393 -7.940 1.00 91.75 135 PHE A O 1
ATOM 1121 N N . ALA A 1 136 ? -2.117 -12.082 -6.482 1.00 93.31 136 ALA A N 1
ATOM 1122 C CA . ALA A 1 136 ? -3.154 -12.001 -7.506 1.00 93.31 136 ALA A CA 1
ATOM 1123 C C . ALA A 1 136 ? -2.906 -10.827 -8.468 1.00 93.31 136 ALA A C 1
ATOM 1125 O O . ALA A 1 136 ? -2.871 -11.022 -9.682 1.00 93.31 136 ALA A O 1
ATOM 1126 N N . ILE A 1 137 ? -2.660 -9.625 -7.933 1.00 91.38 137 ILE A N 1
ATOM 1127 C CA . ILE A 1 137 ? -2.332 -8.435 -8.732 1.00 91.38 137 ILE A CA 1
ATOM 1128 C C . ILE A 1 137 ? -1.035 -8.661 -9.511 1.00 91.38 137 ILE A C 1
ATOM 1130 O O . ILE A 1 137 ? -0.975 -8.352 -10.698 1.00 91.38 137 ILE A O 1
ATOM 1134 N N . PHE A 1 138 ? -0.017 -9.239 -8.874 1.00 91.62 138 PHE A N 1
ATOM 1135 C CA . PHE A 1 138 ? 1.260 -9.538 -9.515 1.00 91.62 138 PHE A CA 1
ATOM 1136 C C . PHE A 1 138 ? 1.094 -10.471 -10.722 1.00 91.62 138 PHE A C 1
ATOM 1138 O O . PHE A 1 138 ? 1.602 -10.173 -11.801 1.00 91.62 138 PHE A O 1
ATOM 1145 N N . ILE A 1 139 ? 0.332 -11.559 -10.572 1.00 95.25 139 ILE A N 1
ATOM 1146 C CA . ILE A 1 139 ? 0.032 -12.498 -11.661 1.00 95.25 139 ILE A CA 1
ATOM 1147 C C . ILE A 1 139 ? -0.716 -11.786 -12.787 1.00 95.25 139 ILE A C 1
ATOM 1149 O O . ILE A 1 139 ? -0.355 -11.947 -13.948 1.00 95.25 139 ILE A O 1
ATOM 1153 N N . ILE A 1 140 ? -1.721 -10.971 -12.465 1.00 94.81 140 ILE A N 1
ATOM 1154 C CA . ILE A 1 140 ? -2.489 -10.212 -13.460 1.00 94.81 140 ILE A CA 1
ATOM 1155 C C . ILE A 1 140 ? -1.578 -9.283 -14.262 1.00 94.81 140 ILE A C 1
ATOM 1157 O O . ILE A 1 140 ? -1.618 -9.300 -15.491 1.00 94.81 140 ILE A O 1
ATOM 1161 N N . VAL A 1 141 ? -0.743 -8.490 -13.584 1.00 95.31 141 VAL A N 1
ATOM 1162 C CA . VAL A 1 141 ? 0.209 -7.584 -14.240 1.00 95.31 141 VAL A CA 1
ATOM 1163 C C . VAL A 1 141 ? 1.155 -8.375 -15.131 1.00 95.31 141 VAL A C 1
ATOM 1165 O O . VAL A 1 141 ? 1.369 -7.987 -16.276 1.00 95.31 141 VAL A O 1
ATOM 1168 N N . LEU A 1 142 ? 1.687 -9.495 -14.644 1.00 95.50 142 LEU A N 1
ATOM 1169 C CA . LEU A 1 142 ? 2.614 -10.334 -15.394 1.00 95.50 142 LEU A CA 1
ATOM 1170 C C . LEU A 1 142 ? 1.949 -10.901 -16.656 1.00 95.50 142 LEU A C 1
ATOM 1172 O O . LEU A 1 142 ? 2.487 -10.746 -17.750 1.00 95.50 142 LEU A O 1
ATOM 1176 N N . VAL A 1 143 ? 0.747 -11.468 -16.529 1.00 96.94 143 VAL A N 1
ATOM 1177 C CA . VAL A 1 143 ? -0.031 -12.024 -17.648 1.00 96.94 143 VAL A CA 1
ATOM 1178 C C . VAL A 1 143 ? -0.360 -10.954 -18.689 1.00 96.94 143 VAL A C 1
ATOM 1180 O O . VAL A 1 143 ? -0.168 -11.185 -19.881 1.00 96.94 143 VAL A O 1
ATOM 1183 N N . LEU A 1 144 ? -0.809 -9.774 -18.257 1.00 95.94 144 LEU A N 1
ATOM 1184 C CA . LEU A 1 144 ? -1.153 -8.671 -19.159 1.00 95.94 144 LEU A CA 1
ATOM 1185 C C . LEU A 1 144 ? 0.080 -8.014 -19.798 1.00 95.94 144 LEU A C 1
ATOM 1187 O O . LEU A 1 144 ? -0.007 -7.518 -20.919 1.00 95.94 144 LEU A O 1
ATOM 1191 N N . SER A 1 145 ? 1.232 -8.031 -19.123 1.00 95.06 145 SER A N 1
ATOM 1192 C CA . SER A 1 145 ? 2.464 -7.413 -19.629 1.00 95.06 145 SER A CA 1
ATOM 1193 C C . SER A 1 145 ? 3.191 -8.281 -20.656 1.00 95.06 145 SER A C 1
ATOM 1195 O O . SER A 1 145 ? 3.828 -7.730 -21.551 1.00 95.06 145 SER A O 1
ATOM 1197 N N . ILE A 1 146 ? 3.088 -9.615 -20.579 1.00 96.38 146 ILE A N 1
ATOM 1198 C CA . ILE A 1 146 ? 3.738 -10.544 -21.526 1.00 96.38 146 ILE A CA 1
ATOM 1199 C C . ILE A 1 146 ? 3.496 -10.164 -23.000 1.00 96.38 146 ILE A C 1
ATOM 1201 O O . ILE A 1 146 ? 4.483 -9.989 -23.718 1.00 96.38 146 ILE A O 1
ATOM 1205 N N . PRO A 1 147 ? 2.249 -10.005 -23.489 1.00 95.38 147 PRO A N 1
ATOM 1206 C CA . PRO A 1 147 ? 2.012 -9.698 -24.901 1.00 95.38 147 PRO A CA 1
ATOM 1207 C C . PRO A 1 147 ? 2.522 -8.306 -25.295 1.00 95.38 147 PRO A C 1
ATOM 1209 O O . PRO A 1 147 ? 3.036 -8.133 -26.399 1.00 95.38 147 PRO A O 1
ATOM 1212 N N . VAL A 1 148 ? 2.441 -7.329 -24.387 1.00 96.25 148 VAL A N 1
ATOM 1213 C CA . VAL A 1 148 ? 2.948 -5.966 -24.609 1.00 96.25 148 VAL A CA 1
ATOM 1214 C C . VAL A 1 148 ? 4.466 -5.988 -24.791 1.00 96.25 148 VAL A C 1
ATOM 1216 O O . VAL A 1 148 ? 4.983 -5.452 -25.771 1.00 96.25 148 VAL A O 1
ATOM 1219 N N . ILE A 1 149 ? 5.176 -6.665 -23.885 1.00 95.12 149 ILE A N 1
ATOM 1220 C CA . ILE A 1 149 ? 6.636 -6.807 -23.924 1.00 95.12 149 ILE A CA 1
ATOM 1221 C C . ILE A 1 149 ? 7.060 -7.589 -25.170 1.00 95.12 149 ILE A C 1
ATOM 1223 O O . ILE A 1 149 ? 7.976 -7.174 -25.878 1.00 95.12 149 ILE A O 1
ATOM 1227 N N . PHE A 1 150 ? 6.377 -8.694 -25.478 1.00 96.19 150 PHE A N 1
ATOM 1228 C CA . PHE A 1 150 ? 6.679 -9.519 -26.647 1.00 96.19 150 PHE A CA 1
ATOM 1229 C C . PHE A 1 150 ? 6.588 -8.722 -27.957 1.00 96.19 150 PHE A C 1
ATOM 1231 O O . PHE A 1 150 ? 7.490 -8.802 -28.795 1.00 96.19 150 PHE A O 1
ATOM 1238 N N . LEU A 1 151 ? 5.535 -7.917 -28.127 1.00 95.69 151 LEU A N 1
ATOM 1239 C CA . LEU A 1 151 ? 5.356 -7.074 -29.313 1.00 95.69 151 LEU A CA 1
ATOM 1240 C C . LEU A 1 151 ? 6.382 -5.938 -29.389 1.00 95.69 151 LEU A C 1
ATOM 1242 O O . LEU A 1 151 ? 6.869 -5.632 -30.480 1.00 95.69 151 LEU A O 1
ATOM 1246 N N . ALA A 1 152 ? 6.744 -5.352 -28.246 1.00 93.50 152 ALA A N 1
ATOM 1247 C CA . ALA A 1 152 ? 7.759 -4.307 -28.177 1.00 93.50 152 ALA A CA 1
ATOM 1248 C C . ALA A 1 152 ? 9.141 -4.827 -28.611 1.00 93.50 152 ALA A C 1
ATOM 1250 O O . ALA A 1 152 ? 9.799 -4.205 -29.443 1.00 93.50 152 ALA A O 1
ATOM 1251 N N . VAL A 1 153 ? 9.551 -6.007 -28.130 1.00 95.12 153 VAL A N 1
ATOM 1252 C CA . VAL A 1 153 ? 10.842 -6.627 -28.491 1.00 95.12 153 VAL A CA 1
ATOM 1253 C C . VAL A 1 153 ? 10.900 -7.003 -29.977 1.00 95.12 153 VAL A C 1
ATOM 1255 O O . VAL A 1 153 ? 11.959 -6.935 -30.594 1.00 95.12 153 VAL A O 1
ATOM 1258 N N . ARG A 1 154 ? 9.762 -7.347 -30.591 1.00 94.44 154 ARG A N 1
ATOM 1259 C CA . ARG A 1 154 ? 9.655 -7.612 -32.039 1.00 94.44 154 ARG A CA 1
ATOM 1260 C C . ARG A 1 154 ? 9.708 -6.347 -32.909 1.00 94.44 154 ARG A C 1
ATOM 1262 O O . ARG A 1 154 ? 9.615 -6.460 -34.127 1.00 94.44 154 ARG A O 1
ATOM 1269 N N . GLY A 1 155 ? 9.837 -5.160 -32.314 1.00 92.75 155 GLY A N 1
ATOM 1270 C CA . GLY A 1 155 ? 9.929 -3.882 -33.025 1.00 92.75 155 GLY A CA 1
ATOM 1271 C C . GLY A 1 155 ? 8.587 -3.323 -33.506 1.00 92.75 155 GLY A C 1
ATOM 1272 O O . GLY A 1 155 ? 8.557 -2.277 -34.154 1.00 92.75 155 GLY A O 1
ATOM 1273 N N . SER A 1 156 ? 7.462 -3.970 -33.179 1.00 94.38 156 SER A N 1
ATOM 1274 C CA . SER A 1 156 ? 6.125 -3.504 -33.564 1.00 94.38 156 SER A CA 1
ATOM 1275 C C . SER A 1 156 ? 5.553 -2.556 -32.507 1.00 94.38 156 SER A C 1
ATOM 1277 O O . SER A 1 156 ? 4.629 -2.892 -31.765 1.00 94.38 156 SER A O 1
ATOM 1279 N N . TRP A 1 157 ? 6.114 -1.348 -32.437 1.00 92.12 157 TRP A N 1
ATOM 1280 C CA . TRP A 1 157 ? 5.754 -0.337 -31.436 1.00 92.12 157 TRP A CA 1
ATOM 1281 C C . TRP A 1 157 ? 4.272 0.043 -31.458 1.00 92.12 157 TRP A C 1
ATOM 1283 O O . TRP A 1 157 ? 3.647 0.136 -30.406 1.00 92.12 157 TRP A O 1
ATOM 1293 N N . ILE A 1 158 ? 3.688 0.204 -32.648 1.00 95.19 158 ILE A N 1
ATOM 1294 C CA . ILE A 1 158 ? 2.272 0.570 -32.797 1.00 95.19 158 ILE A CA 1
ATOM 1295 C C . ILE A 1 158 ? 1.369 -0.527 -32.214 1.00 95.19 158 ILE A C 1
ATOM 1297 O O . ILE A 1 158 ? 0.475 -0.237 -31.423 1.00 95.19 158 ILE A O 1
ATOM 1301 N N . SER A 1 159 ? 1.647 -1.794 -32.534 1.00 94.06 159 SER A N 1
ATOM 1302 C CA . SER A 1 159 ? 0.894 -2.935 -32.004 1.00 94.06 159 SER A CA 1
ATOM 1303 C C . SER A 1 159 ? 1.065 -3.075 -30.491 1.00 94.06 159 SER A C 1
ATOM 1305 O O . SER A 1 159 ? 0.093 -3.332 -29.786 1.00 94.06 159 SER A O 1
ATOM 1307 N N . ALA A 1 160 ? 2.281 -2.862 -29.978 1.00 95.19 160 ALA A N 1
ATOM 1308 C CA . ALA A 1 160 ? 2.556 -2.895 -28.544 1.00 95.19 160 ALA A CA 1
ATOM 1309 C C . ALA A 1 160 ? 1.770 -1.815 -27.785 1.00 95.19 160 ALA A C 1
ATOM 1311 O O . ALA A 1 160 ? 1.210 -2.102 -26.730 1.00 95.19 160 ALA A O 1
ATOM 1312 N N . ILE A 1 161 ? 1.665 -0.601 -28.339 1.00 96.31 161 ILE A N 1
ATOM 1313 C CA . ILE A 1 161 ? 0.873 0.491 -27.753 1.00 96.31 161 ILE A CA 1
ATOM 1314 C C . ILE A 1 161 ? -0.617 0.136 -27.740 1.00 96.31 161 ILE A C 1
ATOM 1316 O O . ILE A 1 161 ? -1.266 0.296 -26.709 1.00 96.31 161 ILE A O 1
ATOM 1320 N N . LEU A 1 162 ? -1.159 -0.377 -28.849 1.00 97.06 162 LEU A N 1
ATOM 1321 C CA . LEU A 1 162 ? -2.574 -0.757 -28.933 1.00 97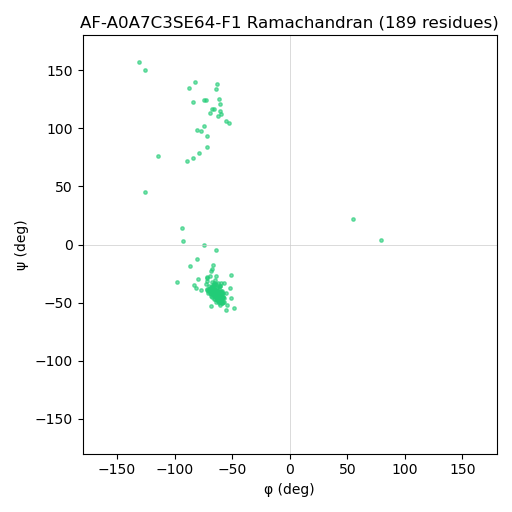.06 162 LEU A CA 1
ATOM 1322 C C . LEU A 1 162 ? -2.928 -1.865 -27.932 1.00 97.06 162 LEU A C 1
ATOM 1324 O O . LEU A 1 162 ? -3.911 -1.752 -27.200 1.00 97.06 162 LEU A O 1
ATOM 1328 N N . VAL A 1 163 ? -2.101 -2.909 -27.855 1.00 96.62 163 VAL A N 1
ATOM 1329 C CA . VAL A 1 163 ? -2.288 -4.004 -26.892 1.00 96.62 163 VAL A CA 1
ATOM 1330 C C . VAL A 1 163 ? -2.069 -3.523 -25.459 1.00 96.62 163 VAL A C 1
ATOM 1332 O O . VAL A 1 163 ? -2.805 -3.934 -24.567 1.00 96.62 163 VAL A O 1
ATOM 1335 N N . GLY A 1 164 ? -1.121 -2.614 -25.226 1.00 97.12 164 GLY A N 1
ATOM 1336 C CA . GLY A 1 164 ? -0.900 -1.993 -23.920 1.00 97.12 164 GLY A CA 1
ATOM 1337 C C . GLY A 1 164 ? -2.106 -1.186 -23.445 1.00 97.12 164 GLY A C 1
ATOM 1338 O O . GLY A 1 164 ? -2.522 -1.315 -22.295 1.00 97.12 164 GLY A O 1
ATOM 1339 N N . LEU A 1 165 ? -2.728 -0.415 -24.336 1.00 97.50 165 LEU A N 1
ATOM 1340 C CA . LEU A 1 165 ? -3.939 0.340 -24.024 1.00 97.50 165 LEU A CA 1
ATOM 1341 C C . LEU A 1 165 ? -5.111 -0.593 -23.687 1.00 97.50 165 LEU A C 1
ATOM 1343 O O . LEU A 1 165 ? -5.828 -0.363 -22.713 1.00 97.50 165 LEU A O 1
ATOM 1347 N N . LEU A 1 166 ? -5.262 -1.685 -24.442 1.00 97.06 166 LEU A N 1
ATOM 1348 C CA . LEU A 1 166 ? -6.256 -2.719 -24.161 1.00 97.06 166 LEU A CA 1
ATOM 1349 C C . LEU A 1 166 ? -5.997 -3.409 -22.811 1.00 97.06 166 LEU A C 1
ATOM 1351 O O . LEU A 1 166 ? -6.926 -3.612 -22.031 1.00 97.06 166 LEU A O 1
ATOM 1355 N N . ALA A 1 167 ? -4.737 -3.723 -22.504 1.00 96.81 167 ALA A N 1
ATOM 1356 C CA . ALA A 1 167 ? -4.342 -4.307 -21.228 1.00 96.81 167 ALA A CA 1
ATOM 1357 C C . ALA A 1 167 ? -4.702 -3.386 -20.053 1.00 96.81 167 ALA A C 1
ATOM 1359 O O . ALA A 1 167 ? -5.256 -3.859 -19.065 1.00 96.81 167 ALA A O 1
ATOM 1360 N N . ILE A 1 168 ? -4.474 -2.075 -20.177 1.00 96.75 168 ILE A N 1
ATOM 1361 C CA . ILE A 1 168 ? -4.873 -1.083 -19.165 1.00 96.75 168 ILE A CA 1
ATOM 1362 C C . ILE A 1 168 ? -6.399 -1.041 -19.009 1.00 96.75 168 ILE A C 1
ATOM 1364 O O . ILE A 1 168 ? -6.899 -1.045 -17.883 1.00 96.75 168 ILE A O 1
ATOM 1368 N N . ALA A 1 169 ? -7.143 -1.050 -20.118 1.00 97.06 169 ALA A N 1
ATOM 1369 C CA . ALA A 1 169 ? -8.605 -1.044 -20.096 1.00 97.06 169 ALA A CA 1
ATOM 1370 C C . ALA A 1 169 ? -9.193 -2.266 -19.366 1.00 97.06 169 ALA A C 1
ATOM 1372 O O . ALA A 1 169 ? -10.220 -2.142 -18.705 1.00 97.06 169 ALA A O 1
ATOM 1373 N N . ILE A 1 170 ? -8.528 -3.425 -19.436 1.00 96.50 170 ILE A N 1
ATOM 1374 C CA . ILE A 1 170 ? -8.898 -4.646 -18.697 1.00 96.50 170 ILE A CA 1
ATOM 1375 C C . ILE A 1 170 ? -8.393 -4.599 -17.246 1.00 96.50 170 ILE A C 1
ATOM 1377 O O . ILE A 1 170 ? -9.077 -5.046 -16.325 1.00 96.50 170 ILE A O 1
ATOM 1381 N N . PHE A 1 171 ? -7.202 -4.047 -17.024 1.00 96.00 171 PHE A N 1
ATOM 1382 C CA . PHE A 1 171 ? -6.566 -3.985 -15.712 1.00 96.00 171 PHE A CA 1
ATOM 1383 C C . PHE A 1 171 ? -7.371 -3.149 -14.715 1.00 96.00 171 PHE A C 1
ATOM 1385 O O . PHE A 1 171 ? -7.583 -3.586 -13.586 1.00 96.00 171 PHE A O 1
ATOM 1392 N N . ILE A 1 172 ? -7.861 -1.977 -15.129 1.00 96.12 172 ILE A N 1
ATOM 1393 C CA . ILE A 1 172 ? -8.604 -1.055 -14.256 1.00 96.12 172 ILE A CA 1
ATOM 1394 C C . ILE A 1 172 ? -9.827 -1.718 -13.591 1.00 96.12 172 ILE A C 1
ATOM 1396 O O . ILE A 1 172 ? -9.887 -1.717 -12.358 1.00 96.12 172 ILE A O 1
ATOM 1400 N N . PRO A 1 173 ? -10.796 -2.302 -14.327 1.00 96.38 173 PRO A N 1
ATOM 1401 C CA . PRO A 1 173 ? -11.962 -2.927 -13.704 1.00 96.38 173 PRO A CA 1
ATOM 1402 C C . PRO A 1 173 ? -11.582 -4.139 -12.847 1.00 96.38 173 PRO A C 1
ATOM 1404 O O . PRO A 1 173 ? -12.183 -4.360 -11.797 1.00 96.38 173 PRO A O 1
ATOM 1407 N N . LEU A 1 174 ? -10.559 -4.898 -13.243 1.00 94.25 174 LEU A N 1
ATOM 1408 C CA . LEU A 1 174 ? -10.108 -6.062 -12.486 1.00 94.25 174 LEU A CA 1
ATOM 1409 C C . LEU A 1 174 ? -9.493 -5.664 -11.136 1.00 94.25 174 LEU A C 1
ATOM 1411 O O . LEU A 1 174 ? -9.837 -6.237 -10.101 1.00 94.25 174 LEU A O 1
ATOM 1415 N N . VAL A 1 175 ? -8.640 -4.637 -11.131 1.00 92.69 175 VAL A N 1
ATOM 1416 C CA . VAL A 1 175 ? -8.085 -4.054 -9.902 1.00 92.69 175 VAL A CA 1
ATOM 1417 C C . VAL A 1 175 ? -9.185 -3.458 -9.041 1.00 92.69 175 VAL A C 1
ATOM 1419 O O . VAL A 1 175 ? -9.154 -3.635 -7.829 1.00 92.69 175 VAL A O 1
ATOM 1422 N N . PHE A 1 176 ? -10.178 -2.799 -9.638 1.00 93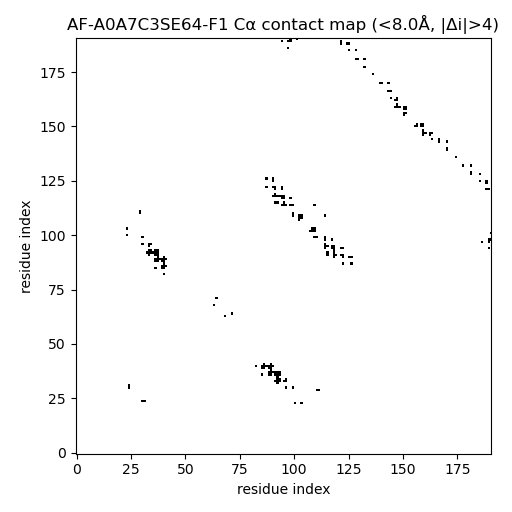.50 176 PHE A N 1
ATOM 1423 C CA . PHE A 1 176 ? -11.314 -2.260 -8.897 1.00 93.50 176 PHE A CA 1
ATOM 1424 C C . PHE A 1 176 ? -12.091 -3.360 -8.155 1.00 93.50 176 PHE A C 1
ATOM 1426 O O . PHE A 1 176 ? -12.340 -3.236 -6.956 1.00 93.50 176 PHE A O 1
ATOM 1433 N N . ILE A 1 177 ? -12.405 -4.474 -8.826 1.00 94.19 177 ILE A N 1
ATOM 1434 C CA . ILE A 1 177 ? -13.084 -5.626 -8.210 1.00 94.19 177 ILE A CA 1
ATOM 1435 C C . ILE A 1 177 ? -12.227 -6.233 -7.091 1.00 94.19 177 ILE A C 1
ATOM 1437 O O . ILE A 1 177 ? -12.733 -6.504 -5.999 1.00 94.19 177 ILE A O 1
ATOM 1441 N N . LEU A 1 178 ? -10.925 -6.416 -7.325 1.00 91.62 178 LEU A N 1
ATOM 1442 C CA . LEU A 1 178 ? -9.997 -6.930 -6.312 1.00 91.62 178 LEU A CA 1
ATOM 1443 C C . LEU A 1 178 ? -9.883 -5.991 -5.109 1.00 91.62 178 LEU A C 1
ATOM 1445 O O . LEU A 1 178 ? -9.896 -6.460 -3.975 1.00 91.62 178 LEU A O 1
ATOM 1449 N N . ALA A 1 179 ? -9.823 -4.680 -5.336 1.00 87.75 179 ALA A N 1
ATOM 1450 C CA . ALA A 1 179 ? -9.754 -3.678 -4.281 1.00 87.75 179 ALA A CA 1
ATOM 1451 C C . ALA A 1 179 ? -11.011 -3.704 -3.405 1.00 87.75 179 ALA A C 1
ATOM 1453 O O . ALA A 1 179 ? -10.896 -3.746 -2.180 1.00 87.75 179 ALA A O 1
ATOM 1454 N N . LEU A 1 180 ? -12.201 -3.762 -4.014 1.00 89.44 180 LEU A N 1
ATOM 1455 C CA . LEU A 1 180 ? -13.453 -3.933 -3.275 1.00 89.44 180 LEU A CA 1
ATOM 1456 C C . LEU A 1 180 ? -13.449 -5.236 -2.472 1.00 89.44 180 LEU A C 1
ATOM 1458 O O . LEU A 1 180 ? -13.752 -5.226 -1.281 1.00 89.44 180 LEU A O 1
ATOM 1462 N N . THR A 1 181 ? -13.051 -6.343 -3.098 1.00 91.12 181 THR A N 1
ATOM 1463 C CA . THR A 1 181 ? -12.989 -7.652 -2.434 1.00 91.12 181 THR A CA 1
ATOM 1464 C C . THR A 1 181 ? -12.050 -7.617 -1.231 1.00 91.12 181 THR A C 1
ATOM 1466 O O . THR A 1 181 ? -12.405 -8.129 -0.173 1.00 91.12 181 THR A O 1
ATOM 1469 N N . ASN A 1 182 ? -10.887 -6.971 -1.355 1.00 87.00 182 ASN A N 1
ATOM 1470 C CA . ASN A 1 182 ? -9.940 -6.827 -0.255 1.00 87.00 182 ASN A CA 1
ATOM 1471 C C . ASN A 1 182 ? -10.547 -6.028 0.908 1.00 87.00 182 ASN A C 1
ATOM 1473 O O . ASN A 1 182 ? -10.495 -6.478 2.048 1.00 87.00 182 ASN A O 1
ATOM 1477 N N . ILE A 1 183 ? -11.209 -4.900 0.617 1.00 83.25 183 ILE A N 1
ATOM 1478 C CA . ILE A 1 183 ? -11.889 -4.083 1.635 1.00 83.25 183 ILE A CA 1
ATOM 1479 C C . ILE A 1 183 ? -12.932 -4.913 2.396 1.00 83.25 183 ILE A C 1
ATOM 1481 O O . ILE A 1 183 ? -12.937 -4.925 3.626 1.00 83.25 183 ILE A O 1
ATOM 1485 N N . PHE A 1 184 ? -13.808 -5.636 1.694 1.00 84.69 184 PHE A N 1
ATOM 1486 C CA . PHE A 1 184 ? -14.860 -6.427 2.342 1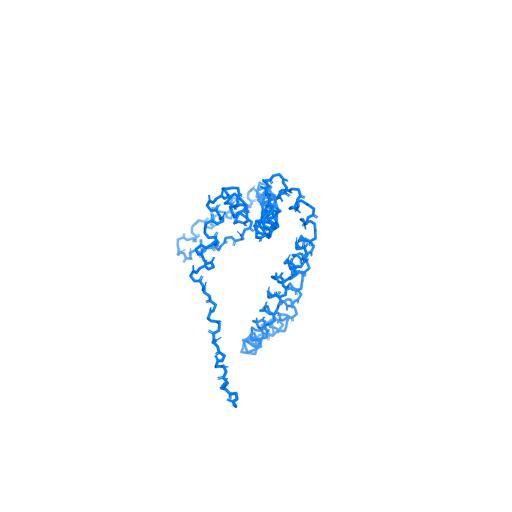.00 84.69 184 PHE A CA 1
ATOM 1487 C C . PHE A 1 184 ? -14.316 -7.649 3.091 1.00 84.69 184 PHE A C 1
ATOM 1489 O O . PHE A 1 184 ? -14.796 -7.961 4.184 1.00 84.69 184 PHE A O 1
ATOM 1496 N N . ALA A 1 185 ? -13.301 -8.321 2.546 1.00 86.06 185 ALA A N 1
ATOM 1497 C CA . ALA A 1 185 ? -12.674 -9.474 3.186 1.00 86.06 185 ALA A CA 1
ATOM 1498 C C . ALA A 1 185 ? -12.003 -9.095 4.514 1.00 86.06 185 ALA A C 1
ATOM 1500 O O . ALA A 1 185 ? -12.097 -9.841 5.488 1.00 86.06 185 ALA A O 1
ATOM 1501 N N . GLU A 1 186 ? -11.384 -7.917 4.597 1.00 80.44 186 GLU A N 1
ATOM 1502 C CA . GLU A 1 186 ? -10.812 -7.411 5.844 1.00 80.44 186 GLU A CA 1
ATOM 1503 C C . GLU A 1 186 ? -11.878 -7.199 6.923 1.00 80.44 186 GLU A C 1
ATOM 1505 O O . GLU A 1 186 ? -11.680 -7.623 8.061 1.00 80.44 186 GLU A O 1
ATOM 1510 N N . PHE A 1 187 ? -13.028 -6.606 6.584 1.00 78.56 187 PHE A N 1
ATOM 1511 C CA . PHE A 1 187 ? -14.131 -6.462 7.539 1.00 78.56 187 PHE A CA 1
ATOM 1512 C C . PHE A 1 187 ? -14.647 -7.819 8.025 1.00 78.56 187 PHE A C 1
ATOM 1514 O O . PHE A 1 187 ? -14.868 -7.977 9.223 1.00 78.56 187 PHE A O 1
ATOM 1521 N N . TYR A 1 188 ? -14.775 -8.804 7.131 1.00 83.44 188 TYR A N 1
ATOM 1522 C CA . TYR A 1 188 ? -15.234 -10.151 7.481 1.00 83.44 188 TYR A CA 1
ATOM 1523 C C . TYR A 1 188 ? -14.264 -10.903 8.408 1.00 83.44 188 TYR A C 1
ATOM 1525 O O . TYR A 1 188 ? -14.695 -11.651 9.275 1.00 83.44 188 TYR A O 1
ATOM 1533 N N . ILE A 1 189 ? -12.951 -10.704 8.257 1.00 79.25 189 ILE A N 1
ATOM 1534 C CA . ILE A 1 189 ? -11.947 -11.342 9.128 1.00 79.25 189 ILE A CA 1
ATOM 1535 C C . ILE A 1 189 ? -11.941 -10.731 10.541 1.00 79.25 189 ILE A C 1
ATOM 1537 O O . ILE A 1 189 ? -11.542 -11.401 11.496 1.00 79.25 189 ILE A O 1
ATOM 1541 N N . ILE A 1 190 ? -12.328 -9.459 10.678 1.00 70.00 190 ILE A N 1
ATOM 1542 C CA . ILE A 1 190 ? -12.177 -8.687 11.922 1.00 70.00 190 ILE A CA 1
ATOM 1543 C C . ILE A 1 190 ? -13.465 -8.650 12.767 1.00 70.00 190 ILE A C 1
ATOM 1545 O O . ILE A 1 190 ? -13.371 -8.553 14.000 1.00 70.00 190 ILE A O 1
ATOM 1549 N N . LEU A 1 191 ? -14.649 -8.672 12.140 1.00 70.81 191 LEU A N 1
ATOM 1550 C CA . LEU A 1 191 ? -15.944 -8.662 12.841 1.00 70.81 191 LEU A CA 1
ATOM 1551 C C . LEU A 1 191 ? -16.286 -10.028 13.448 1.00 70.81 191 LEU A C 1
ATOM 1553 O O . LEU A 1 191 ? -16.639 -10.022 14.658 1.00 70.81 191 LEU A O 1
#

Secondary structure (DSSP, 8-state):
-------------HHHHHHHHHHHHHH-THHHHHHHHHHHTS---------TTHHHHHHHHHHHHHHTHHHHHHHHHHHHHHHHHHHHHHHHHHHHHHHHHHHHTTT----HHHHHHHHHHHHHHHHHHHHHHHHHHHHHHHHHHHHHHHHHHTT-HHHHHHHHHHHHHHHHHHHHHHHHHHHHHHHHHH-

Sequence (191 aa):
MNETNPSTKKEVPFIEILKRAGQIVWQNKFLVWFGFLMALGSPGSFNVSNNKEWNRENEVIRNFIETHWQLFLIVIFVLLTLSIFLFLLSLLGKAGLVRSVSLVLQDKKTSFREGWKTGKKSLWNLFKLSLLFFFAIFIIVLVLSIPVIFLAVRGSWISAILVGLLAIAIFIPLVFILALTNIFAEFYIIL

Radius of gyration: 24.35 Å; Cα contacts (8 Å, |Δi|>4): 118; chains: 1; bounding box: 94×33×61 Å